Protein AF-I1BVG6-F1 (afdb_monomer_lite)

Structure (mmCIF, N/CA/C/O backbone):
data_AF-I1BVG6-F1
#
_entry.id   AF-I1BVG6-F1
#
loop_
_atom_site.group_PDB
_atom_site.id
_atom_site.type_symbol
_atom_site.label_atom_id
_atom_site.label_alt_id
_atom_site.label_comp_id
_atom_site.label_asym_id
_atom_site.label_entity_id
_atom_site.label_seq_id
_atom_site.pdbx_PDB_ins_code
_atom_site.Cartn_x
_atom_site.Cartn_y
_atom_site.Cartn_z
_atom_site.occupancy
_atom_site.B_iso_or_equiv
_atom_site.auth_seq_id
_atom_site.auth_comp_id
_atom_site.auth_asym_id
_atom_site.auth_atom_id
_atom_site.pdbx_PDB_model_num
ATOM 1 N N . MET A 1 1 ? -61.491 -8.077 35.257 1.00 45.00 1 MET A N 1
ATOM 2 C CA . MET A 1 1 ? -61.445 -6.616 35.470 1.00 45.00 1 MET A CA 1
ATOM 3 C C . MET A 1 1 ? -60.019 -6.260 35.820 1.00 45.00 1 MET A C 1
ATOM 5 O O . MET A 1 1 ? -59.498 -6.792 36.789 1.00 45.00 1 MET A O 1
ATOM 9 N N . GLY A 1 2 ? -59.378 -5.482 34.960 1.00 39.12 2 GLY A N 1
ATOM 10 C CA . GLY A 1 2 ? -57.967 -5.121 35.023 1.00 39.12 2 GLY A CA 1
ATOM 11 C C . GLY A 1 2 ? -57.698 -4.222 33.828 1.00 39.12 2 GLY A C 1
ATOM 12 O O . GLY A 1 2 ? -57.309 -4.706 32.770 1.00 39.12 2 GLY A O 1
ATOM 13 N N . ASP A 1 3 ? -58.072 -2.954 33.983 1.00 43.81 3 ASP A N 1
ATOM 14 C CA . ASP A 1 3 ? -58.059 -1.933 32.943 1.00 43.81 3 ASP A CA 1
ATOM 15 C C . ASP A 1 3 ? -56.628 -1.657 32.470 1.00 43.81 3 ASP A C 1
ATOM 17 O O . ASP A 1 3 ? -55.776 -1.188 33.228 1.00 43.81 3 ASP A O 1
ATOM 21 N N . ILE A 1 4 ? -56.367 -1.948 31.194 1.00 45.44 4 ILE A N 1
ATOM 22 C CA . ILE A 1 4 ? -55.162 -1.511 30.490 1.00 45.44 4 ILE A CA 1
ATOM 23 C C . ILE A 1 4 ? -55.372 -0.033 30.174 1.00 45.44 4 ILE A C 1
ATOM 25 O O . ILE A 1 4 ? -56.052 0.331 29.216 1.00 45.44 4 ILE A O 1
ATOM 29 N N . ASN A 1 5 ? -54.819 0.819 31.030 1.00 45.22 5 ASN A N 1
ATOM 30 C CA . ASN A 1 5 ? -54.831 2.264 30.874 1.00 45.22 5 ASN A CA 1
ATOM 31 C C . ASN A 1 5 ? -53.822 2.661 29.775 1.00 45.22 5 ASN A C 1
ATOM 33 O O . ASN A 1 5 ? -52.709 3.102 30.056 1.00 45.22 5 ASN A O 1
ATOM 37 N N . ASN A 1 6 ? -54.198 2.437 28.513 1.00 49.59 6 ASN A N 1
ATOM 38 C CA . ASN A 1 6 ? -53.506 2.951 27.331 1.00 49.59 6 ASN A CA 1
ATOM 39 C C . ASN A 1 6 ? -53.822 4.444 27.198 1.00 49.59 6 ASN A C 1
ATOM 41 O O . ASN A 1 6 ? -54.778 4.823 26.530 1.00 49.59 6 ASN A O 1
ATOM 45 N N . ASN A 1 7 ? -53.034 5.282 27.866 1.00 47.97 7 ASN A N 1
ATOM 46 C CA . ASN A 1 7 ? -53.148 6.737 27.790 1.00 47.97 7 ASN A CA 1
ATOM 47 C C . ASN A 1 7 ? -51.839 7.363 27.279 1.00 47.97 7 ASN A C 1
ATOM 49 O O . ASN A 1 7 ? -51.340 8.340 27.835 1.00 47.97 7 ASN A O 1
ATOM 53 N N . GLU A 1 8 ? -51.274 6.810 26.201 1.00 51.38 8 GLU A N 1
ATOM 54 C CA . GLU A 1 8 ? -50.460 7.635 25.307 1.00 51.38 8 GLU A CA 1
ATOM 55 C C . GLU A 1 8 ? -51.425 8.387 24.381 1.00 51.38 8 GLU A C 1
ATOM 57 O O . GLU A 1 8 ? -52.229 7.746 23.703 1.00 51.38 8 GLU A O 1
ATOM 62 N N . PRO A 1 9 ? -51.414 9.731 24.354 1.00 45.59 9 PRO A N 1
ATOM 63 C CA . PRO A 1 9 ? -52.272 10.465 23.440 1.00 45.59 9 PRO A CA 1
ATOM 64 C C . PRO A 1 9 ? -51.855 10.117 22.010 1.00 45.59 9 PRO A C 1
ATOM 66 O O . PRO A 1 9 ? -50.715 10.384 21.622 1.00 45.59 9 PRO A O 1
ATOM 69 N N . GLU A 1 10 ? -52.773 9.543 21.225 1.00 53.44 10 GLU A N 1
ATOM 70 C CA . GLU A 1 10 ? -52.620 9.410 19.776 1.00 53.44 10 GLU A CA 1
ATOM 71 C C . GLU A 1 10 ? -52.342 10.805 19.200 1.00 53.44 10 GLU A C 1
ATOM 73 O O . GLU A 1 10 ? -53.233 11.637 19.013 1.00 53.44 10 GLU A O 1
ATOM 78 N N . ARG A 1 11 ? -51.061 11.113 18.977 1.00 56.88 11 ARG A N 1
ATOM 79 C CA . ARG A 1 11 ? -50.639 12.335 18.298 1.00 56.88 11 ARG A CA 1
ATOM 80 C C . ARG A 1 11 ? -51.031 12.193 16.836 1.00 56.88 11 ARG A C 1
ATOM 82 O O . ARG A 1 11 ? -50.285 11.633 16.035 1.00 56.88 11 ARG A O 1
ATOM 89 N N . PHE A 1 12 ? -52.198 12.720 16.488 1.00 58.66 12 PHE A N 1
ATOM 90 C CA . PHE A 1 12 ? -52.592 12.914 15.101 1.00 58.66 12 PHE A CA 1
ATOM 91 C C . PHE A 1 12 ? -51.599 13.881 14.449 1.00 58.66 12 PHE A C 1
ATOM 93 O O . PHE A 1 12 ? -51.626 15.086 14.696 1.00 58.66 12 PHE A O 1
ATOM 100 N N . LEU A 1 13 ? -50.674 13.336 13.656 1.00 63.31 13 LEU A N 1
ATOM 101 C CA . LEU A 1 13 ? -49.761 14.121 12.831 1.00 63.31 13 LEU A CA 1
ATOM 102 C C . LEU A 1 13 ? -50.600 14.966 11.877 1.00 63.31 13 LEU A C 1
ATOM 104 O O . LEU A 1 13 ? -51.372 14.434 11.076 1.00 63.31 13 LEU A O 1
ATOM 108 N N . THR A 1 14 ? -50.454 16.285 11.952 1.00 79.69 14 THR A N 1
ATOM 109 C CA . THR A 1 14 ? -51.101 17.154 10.974 1.00 79.69 14 THR A CA 1
ATOM 110 C C . THR A 1 14 ? -50.473 16.920 9.597 1.00 79.69 14 THR A C 1
ATOM 112 O O . THR A 1 14 ? -49.332 16.462 9.479 1.00 79.69 14 THR A O 1
ATOM 115 N N . ALA A 1 15 ? -51.189 17.261 8.523 1.00 75.19 15 ALA A N 1
ATOM 116 C CA . ALA A 1 15 ? -50.646 17.155 7.166 1.00 75.19 15 ALA A CA 1
ATOM 117 C C . ALA A 1 15 ? -49.314 17.923 7.006 1.00 75.19 15 ALA A C 1
ATOM 119 O O . ALA A 1 15 ? -48.444 17.501 6.245 1.00 75.19 15 ALA A O 1
ATOM 120 N N . ALA A 1 16 ? -49.125 19.010 7.762 1.00 78.31 16 ALA A N 1
ATOM 121 C CA . ALA A 1 16 ? -47.881 19.771 7.803 1.00 78.31 16 ALA A CA 1
ATOM 122 C C . ALA A 1 16 ? -46.736 18.997 8.484 1.00 78.31 16 ALA A C 1
ATOM 124 O O . ALA A 1 16 ? -45.621 18.978 7.958 1.00 78.31 16 ALA A O 1
ATOM 125 N N . ASP A 1 17 ? -47.011 18.310 9.597 1.00 79.44 17 ASP A N 1
ATOM 126 C CA . ASP A 1 17 ? -46.020 17.493 10.308 1.00 79.44 17 ASP A CA 1
ATOM 127 C C . ASP A 1 17 ? -45.590 16.280 9.476 1.00 79.44 17 ASP A C 1
ATOM 129 O O . ASP A 1 17 ? -44.398 15.976 9.380 1.00 79.44 17 ASP A O 1
ATOM 133 N N . ALA A 1 18 ? -46.545 15.632 8.800 1.00 77.62 18 ALA A N 1
ATOM 134 C CA . ALA A 1 18 ? -46.265 14.546 7.866 1.00 77.62 18 ALA A CA 1
ATOM 135 C C . ALA A 1 18 ? -45.390 15.030 6.695 1.00 77.62 18 ALA A C 1
ATOM 137 O O . ALA A 1 18 ? -44.395 14.390 6.352 1.00 77.62 18 ALA A O 1
ATOM 138 N N . LEU A 1 19 ? -45.693 16.196 6.113 1.00 79.75 19 LEU A N 1
ATOM 139 C CA . LEU A 1 19 ? -44.909 16.766 5.014 1.00 79.75 19 LEU A CA 1
ATOM 140 C C . LEU A 1 19 ? -43.485 17.157 5.452 1.00 79.75 19 LEU A C 1
ATOM 142 O O . LEU A 1 19 ? -42.521 16.931 4.716 1.00 79.75 19 LEU A O 1
ATOM 146 N N . ALA A 1 20 ? -43.332 17.724 6.651 1.00 82.00 20 ALA A N 1
ATOM 147 C CA . ALA A 1 20 ? -42.029 18.047 7.230 1.00 82.00 20 ALA A CA 1
ATOM 148 C C . ALA A 1 20 ? -41.200 16.780 7.503 1.00 82.00 20 ALA A C 1
ATOM 150 O O . ALA A 1 20 ? -39.994 16.755 7.234 1.00 82.00 20 ALA A O 1
ATOM 151 N N . PHE A 1 21 ? -41.849 15.711 7.970 1.00 80.94 21 PHE A N 1
ATOM 152 C CA . PHE A 1 21 ? -41.233 14.401 8.152 1.00 80.94 21 PHE A CA 1
ATOM 153 C C . PHE A 1 21 ? -40.757 13.803 6.819 1.00 80.94 21 PHE A C 1
ATOM 155 O O . PHE A 1 21 ? -39.591 13.422 6.707 1.00 80.94 21 PHE A O 1
ATOM 162 N N . PHE A 1 22 ? -41.594 13.821 5.776 1.00 80.56 22 PHE A N 1
ATOM 163 C CA . PHE A 1 22 ? -41.210 13.360 4.437 1.00 80.56 22 PHE A CA 1
ATOM 164 C C . PHE A 1 22 ? -40.052 14.165 3.840 1.00 80.56 22 PHE A C 1
ATOM 166 O O . PHE A 1 22 ? -39.121 13.576 3.291 1.00 80.56 22 PHE A O 1
ATOM 173 N N . LYS A 1 23 ? -40.051 15.497 3.984 1.00 84.31 23 LYS A N 1
ATOM 174 C CA . LYS A 1 23 ? -38.922 16.334 3.541 1.00 84.31 23 LYS A CA 1
ATOM 175 C C . LYS A 1 23 ? -37.627 15.967 4.268 1.00 84.31 23 LYS A C 1
ATOM 177 O O . LYS A 1 23 ? -36.592 15.830 3.622 1.00 84.31 23 LYS A O 1
ATOM 182 N N . ARG A 1 24 ? -37.674 15.756 5.589 1.00 84.75 24 ARG A N 1
ATOM 183 C CA . ARG A 1 24 ? -36.508 15.300 6.368 1.00 84.75 24 ARG A CA 1
ATOM 184 C C . ARG A 1 24 ? -36.016 13.926 5.924 1.00 84.75 24 ARG A C 1
ATOM 186 O O . ARG A 1 24 ? -34.808 13.744 5.819 1.00 84.75 24 ARG A O 1
ATOM 193 N N . LEU A 1 25 ? -36.919 12.985 5.646 1.00 81.88 25 LEU A N 1
ATOM 194 C CA . LEU A 1 25 ? -36.553 11.671 5.116 1.00 81.88 25 LEU A CA 1
ATOM 195 C C . LEU A 1 25 ? -35.882 11.784 3.747 1.00 81.88 25 LEU A C 1
ATOM 197 O O . LEU A 1 25 ? -34.816 11.218 3.561 1.00 81.88 25 LEU A O 1
ATOM 201 N N . GLN A 1 26 ? -36.432 12.575 2.823 1.00 82.50 26 GLN A N 1
ATOM 202 C CA . GLN A 1 26 ? -35.816 12.786 1.508 1.00 82.50 26 GLN A CA 1
ATOM 203 C C . GLN A 1 26 ? -34.432 13.436 1.600 1.00 82.50 26 GLN A C 1
ATOM 205 O O . GLN A 1 26 ? -33.540 13.072 0.838 1.00 82.50 26 GLN A O 1
ATOM 210 N N . ILE A 1 27 ? -34.241 14.384 2.521 1.00 83.44 27 ILE A N 1
ATOM 211 C CA . ILE A 1 27 ? -32.935 15.005 2.768 1.00 83.44 27 ILE A CA 1
ATOM 212 C C . ILE A 1 27 ? -31.957 13.974 3.337 1.00 83.44 27 ILE A C 1
ATOM 214 O O . ILE A 1 27 ? -30.859 13.853 2.810 1.00 83.44 27 ILE A O 1
ATOM 218 N N . LYS A 1 28 ? -32.357 13.185 4.343 1.00 79.94 28 LYS A N 1
ATOM 219 C CA . LYS A 1 28 ? -31.521 12.105 4.893 1.00 79.94 28 LYS A CA 1
ATOM 220 C C . LYS A 1 28 ? -31.163 11.058 3.842 1.00 79.94 28 LYS A C 1
ATOM 222 O O . LYS A 1 28 ? -30.019 10.642 3.786 1.00 79.94 28 LYS A O 1
ATOM 227 N N . GLU A 1 29 ? -32.109 10.671 2.992 1.00 77.25 29 GLU A N 1
ATOM 228 C CA . GLU A 1 29 ? -31.886 9.711 1.908 1.00 77.25 29 GLU A CA 1
ATOM 229 C C . GLU A 1 29 ? -30.905 10.262 0.866 1.00 77.25 29 GLU A C 1
ATOM 231 O O . GLU A 1 29 ? -30.057 9.531 0.363 1.00 77.25 29 GLU A O 1
ATOM 236 N N . ARG A 1 30 ? -31.007 11.560 0.539 1.00 76.94 30 ARG A N 1
ATOM 237 C CA . ARG A 1 30 ? -30.046 12.230 -0.344 1.00 76.94 30 ARG A CA 1
ATOM 238 C C . ARG A 1 30 ? -28.670 12.292 0.290 1.00 76.94 30 ARG A C 1
ATOM 240 O O . ARG A 1 30 ? -27.736 11.896 -0.382 1.00 76.94 30 ARG A O 1
ATOM 247 N N . ILE A 1 31 ? -28.566 12.719 1.549 1.00 77.75 31 ILE A N 1
ATOM 248 C CA . ILE A 1 31 ? -27.298 12.758 2.291 1.00 77.75 31 ILE A CA 1
ATOM 249 C C . ILE A 1 31 ? -26.678 11.362 2.319 1.00 77.75 31 ILE A C 1
ATOM 251 O O . ILE A 1 31 ? -25.534 11.216 1.926 1.00 77.75 31 ILE A O 1
ATOM 255 N N . ARG A 1 32 ? -27.452 10.322 2.648 1.00 76.06 32 ARG A N 1
ATOM 256 C CA . ARG A 1 32 ? -26.961 8.941 2.676 1.00 76.06 32 ARG A CA 1
ATOM 257 C C . ARG A 1 32 ? -26.485 8.466 1.304 1.00 76.06 32 ARG A C 1
ATOM 259 O O . ARG A 1 32 ? -25.443 7.838 1.204 1.00 76.06 32 ARG A O 1
ATOM 266 N N . LYS A 1 33 ? -27.229 8.769 0.233 1.00 77.19 33 LYS A N 1
ATOM 267 C CA . LYS A 1 33 ? -26.815 8.442 -1.143 1.00 77.19 33 LYS A CA 1
ATOM 268 C C . LYS A 1 33 ? -25.594 9.235 -1.591 1.00 77.19 33 LYS A C 1
ATOM 270 O O . LYS A 1 33 ? -24.832 8.734 -2.411 1.00 77.19 33 LYS A O 1
ATOM 275 N N . ASP A 1 34 ? -25.432 10.460 -1.110 1.00 75.38 34 ASP A N 1
ATOM 276 C CA . ASP A 1 34 ? -24.265 11.278 -1.412 1.00 75.38 34 ASP A CA 1
ATOM 277 C C . ASP A 1 34 ? -23.044 10.790 -0.633 1.00 75.38 34 ASP A C 1
ATOM 279 O O . ASP A 1 34 ? -22.001 10.618 -1.244 1.00 75.38 34 ASP A O 1
ATOM 283 N N . GLU A 1 35 ? -23.195 10.430 0.644 1.00 75.19 35 GLU A N 1
ATOM 284 C CA . GLU A 1 35 ? -22.179 9.751 1.462 1.00 75.19 35 GLU A CA 1
ATOM 285 C C . GLU A 1 35 ? -21.793 8.386 0.869 1.00 75.19 35 GLU A C 1
ATOM 287 O O . GLU A 1 35 ? -20.618 8.042 0.828 1.00 75.19 35 GLU A O 1
ATOM 292 N N . GLU A 1 36 ? -22.747 7.611 0.344 1.00 76.88 36 GLU A N 1
ATOM 293 C CA . GLU A 1 36 ? -22.466 6.346 -0.356 1.00 76.88 36 GLU A CA 1
ATOM 294 C C . GLU A 1 36 ? -21.673 6.564 -1.659 1.00 76.88 36 GLU A C 1
ATOM 296 O O . GLU A 1 36 ? -20.882 5.707 -2.051 1.00 76.88 36 GLU A O 1
ATOM 301 N N . ARG A 1 37 ? -21.890 7.690 -2.354 1.00 75.56 37 ARG A N 1
ATOM 302 C CA . ARG A 1 37 ? -21.251 7.999 -3.648 1.00 75.56 37 ARG A CA 1
ATOM 303 C C . ARG A 1 37 ? -19.910 8.713 -3.510 1.00 75.56 37 ARG A C 1
ATOM 305 O O . ARG A 1 37 ? -18.997 8.423 -4.276 1.00 75.56 37 ARG A O 1
ATOM 312 N N . HIS A 1 38 ? -19.821 9.658 -2.585 1.00 78.31 38 HIS A N 1
ATOM 313 C CA . HIS A 1 38 ? -18.701 10.583 -2.420 1.00 78.31 38 HIS A CA 1
ATOM 314 C C . HIS A 1 38 ? -17.892 10.298 -1.149 1.00 78.31 38 HIS A C 1
ATOM 316 O O . HIS A 1 38 ? -16.778 10.799 -1.021 1.00 78.31 38 HIS A O 1
ATOM 322 N N . GLY A 1 39 ? -18.398 9.451 -0.249 1.00 78.94 39 GLY A N 1
ATOM 323 C CA . GLY A 1 39 ? -17.785 9.183 1.049 1.00 78.94 39 GLY A CA 1
ATOM 324 C C . GLY A 1 39 ? -18.061 10.286 2.071 1.00 78.94 39 GLY A C 1
ATOM 325 O O . GLY A 1 39 ? -18.662 11.316 1.770 1.00 78.94 39 GLY A O 1
ATOM 326 N N . SER A 1 40 ? -17.615 10.058 3.305 1.00 80.88 40 SER A N 1
ATOM 327 C CA . SER A 1 40 ? -17.523 11.110 4.320 1.00 80.88 40 SER A CA 1
ATOM 328 C C . SER A 1 40 ? -16.295 11.984 4.064 1.00 80.88 40 SER A C 1
ATOM 330 O O . SER A 1 40 ? -15.284 11.504 3.546 1.00 80.88 40 SER A O 1
ATOM 332 N N . GLU A 1 41 ? -16.364 13.254 4.459 1.00 82.06 41 GLU A N 1
ATOM 333 C CA . GLU A 1 41 ? -15.210 14.153 4.395 1.00 82.06 41 GLU A CA 1
ATOM 334 C C . GLU A 1 41 ? -14.063 13.647 5.282 1.00 82.06 41 GLU A C 1
ATOM 336 O O . GLU A 1 41 ? -14.276 13.032 6.333 1.00 82.06 41 GLU A O 1
ATOM 341 N N . LEU A 1 42 ? -12.827 13.898 4.843 1.00 81.94 42 LEU A N 1
ATOM 342 C CA . LEU A 1 42 ? -11.645 13.609 5.646 1.00 81.94 42 LEU A CA 1
ATOM 343 C C . LEU A 1 42 ? -11.691 14.468 6.924 1.00 81.94 42 LEU A C 1
ATOM 345 O O . LEU A 1 42 ? -12.011 15.652 6.822 1.00 81.94 42 LEU A O 1
ATOM 349 N N . PRO A 1 43 ? -11.350 13.923 8.107 1.00 91.56 43 PRO A N 1
ATOM 350 C CA . PRO A 1 43 ? -11.279 14.718 9.328 1.00 91.56 43 PRO A CA 1
ATOM 351 C C . PRO A 1 43 ? -10.408 15.963 9.143 1.00 91.56 43 PRO A C 1
ATOM 353 O 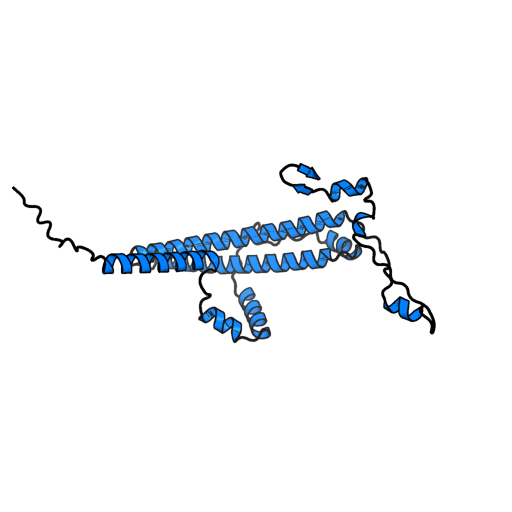O . PRO A 1 43 ? -9.300 15.866 8.601 1.00 91.56 43 PRO A O 1
ATOM 356 N N . LEU A 1 44 ? -10.916 17.110 9.602 1.00 88.12 44 LEU A N 1
ATOM 357 C CA . LEU A 1 44 ? -10.318 18.425 9.368 1.00 88.12 44 LEU A CA 1
ATOM 358 C C . LEU A 1 44 ? -8.869 18.483 9.860 1.00 88.12 44 LEU A C 1
ATOM 360 O O . LEU A 1 44 ? -8.005 19.052 9.201 1.00 88.12 44 LEU A O 1
ATOM 364 N N . GLU A 1 45 ? -8.585 17.829 10.983 1.00 90.69 45 GLU A N 1
ATOM 365 C CA . GLU A 1 45 ? -7.252 17.769 11.575 1.00 90.69 45 GLU A CA 1
ATOM 366 C C . GLU A 1 45 ? -6.246 17.075 10.646 1.00 90.69 45 GLU A C 1
ATOM 368 O O . GLU A 1 45 ? -5.074 17.447 10.596 1.00 90.69 45 GLU A O 1
ATOM 373 N N . ILE A 1 46 ? -6.695 16.065 9.892 1.00 89.06 46 ILE A N 1
ATOM 374 C CA . ILE A 1 46 ? -5.849 15.347 8.937 1.00 89.06 46 ILE A CA 1
ATOM 375 C C . ILE A 1 46 ? -5.670 16.186 7.672 1.00 89.06 46 ILE A C 1
ATOM 377 O O . ILE A 1 46 ? -4.544 16.296 7.187 1.00 89.06 46 ILE A O 1
ATOM 381 N N . SER A 1 47 ? -6.742 16.782 7.136 1.00 90.25 47 SER A N 1
ATOM 382 C CA . SER A 1 47 ? -6.645 17.603 5.921 1.00 90.25 47 SER A CA 1
ATOM 383 C C . SER A 1 47 ? -5.783 18.841 6.146 1.00 90.25 47 SER A C 1
ATOM 385 O O . SER A 1 47 ? -4.852 19.083 5.385 1.00 90.25 47 SER A O 1
ATOM 387 N N . GLU A 1 48 ? -6.015 19.572 7.237 1.00 93.06 48 GLU A N 1
ATOM 388 C CA . GLU A 1 48 ? -5.272 20.791 7.553 1.00 93.06 48 GLU A CA 1
ATOM 389 C C . GLU A 1 48 ? -3.785 20.495 7.764 1.00 93.06 48 GLU A C 1
ATOM 391 O O . GLU A 1 48 ? -2.926 21.226 7.266 1.00 93.06 48 GLU A O 1
ATOM 396 N N . TYR A 1 49 ? -3.453 19.387 8.434 1.00 90.50 49 TYR A N 1
ATOM 397 C CA . TYR A 1 49 ? -2.065 18.961 8.584 1.00 90.50 49 TYR A CA 1
ATOM 398 C C . TYR A 1 49 ? -1.403 18.658 7.232 1.00 90.50 49 TYR A C 1
ATOM 400 O O . TYR A 1 49 ? -0.260 19.060 7.002 1.00 90.50 49 TYR A O 1
ATOM 408 N N . LEU A 1 50 ? -2.101 17.968 6.325 1.00 90.12 50 LEU A N 1
ATOM 409 C CA . LEU A 1 50 ? -1.573 17.645 4.997 1.00 90.12 50 LEU A CA 1
ATOM 410 C C . LEU A 1 50 ? -1.387 18.892 4.122 1.00 90.12 50 LEU A C 1
ATOM 412 O O . LEU A 1 50 ? -0.390 18.968 3.404 1.00 90.12 50 LEU A O 1
ATOM 416 N N . ASP A 1 51 ? -2.302 19.856 4.212 1.00 91.00 51 ASP A N 1
ATOM 417 C CA . ASP A 1 51 ? -2.290 21.074 3.397 1.00 91.00 51 ASP A CA 1
ATOM 418 C C . ASP A 1 51 ? -1.264 22.105 3.891 1.00 91.00 51 ASP A C 1
ATOM 420 O O . ASP A 1 51 ? -0.631 22.798 3.092 1.00 91.00 51 ASP A O 1
ATOM 424 N N . SER A 1 52 ? -1.073 22.202 5.209 1.00 91.88 52 SER A N 1
ATOM 425 C CA . SER A 1 52 ? -0.160 23.174 5.826 1.00 91.88 52 SER A CA 1
ATOM 426 C C . SER A 1 52 ? 1.298 22.709 5.888 1.00 91.88 52 SER A C 1
ATOM 428 O O . SER A 1 52 ? 2.201 23.544 5.990 1.00 91.88 52 SER A O 1
ATOM 430 N N . THR A 1 53 ? 1.562 21.399 5.808 1.00 91.50 53 THR A N 1
ATOM 431 C CA . THR A 1 53 ? 2.917 20.851 5.978 1.00 91.50 53 THR A CA 1
ATOM 432 C C . THR A 1 53 ? 3.681 20.780 4.646 1.00 91.50 53 THR A C 1
ATOM 434 O O . THR A 1 53 ? 3.248 20.095 3.713 1.00 91.50 53 THR A O 1
ATOM 437 N N . PRO A 1 54 ? 4.883 21.383 4.534 1.00 95.25 54 PRO A N 1
ATOM 438 C CA . PRO A 1 54 ? 5.707 21.277 3.333 1.00 95.25 54 PRO A CA 1
ATOM 439 C C . PRO A 1 54 ? 6.063 19.828 2.968 1.00 95.25 54 PRO A C 1
ATOM 441 O O . PRO A 1 54 ? 6.361 18.988 3.819 1.00 95.25 54 PRO A O 1
ATOM 444 N N . THR A 1 55 ? 6.156 19.535 1.666 1.00 93.62 55 THR A N 1
ATOM 445 C CA . THR A 1 55 ? 6.407 18.170 1.164 1.00 93.62 55 THR A CA 1
ATOM 446 C C . THR A 1 55 ? 7.682 17.517 1.719 1.00 93.62 55 THR A C 1
ATOM 448 O O . THR A 1 55 ? 7.726 16.295 1.876 1.00 93.62 55 THR A O 1
ATOM 451 N N . TYR A 1 56 ? 8.744 18.287 1.983 1.00 93.69 56 TYR A N 1
ATOM 452 C CA . TYR A 1 56 ? 9.985 17.726 2.530 1.00 93.69 56 TYR A CA 1
ATOM 453 C C . TYR A 1 56 ? 9.805 17.257 3.981 1.00 93.69 56 TYR A C 1
ATOM 455 O O . TYR A 1 56 ? 10.289 16.178 4.327 1.00 93.69 56 TYR A O 1
ATOM 463 N N . GLU A 1 57 ? 9.043 17.999 4.788 1.00 92.25 57 GLU A N 1
ATOM 464 C CA . GLU A 1 57 ? 8.733 17.643 6.176 1.00 92.25 57 GLU A CA 1
ATOM 465 C C . GLU A 1 57 ? 7.827 16.420 6.235 1.00 92.25 57 GLU A C 1
ATOM 467 O O . GLU A 1 57 ? 8.093 15.507 7.015 1.00 92.25 57 GLU A O 1
ATOM 472 N N . LEU A 1 58 ? 6.833 16.332 5.342 1.00 91.44 58 LEU A N 1
ATOM 473 C CA . LEU A 1 58 ? 6.003 15.132 5.201 1.00 91.44 58 LEU A CA 1
ATOM 474 C C . LEU A 1 58 ? 6.861 13.897 4.894 1.00 91.44 58 LEU A C 1
ATOM 476 O O . LEU A 1 58 ? 6.724 12.856 5.538 1.00 91.44 58 LEU A O 1
ATOM 480 N N . LYS A 1 59 ? 7.808 14.004 3.950 1.00 92.00 59 LYS A N 1
ATOM 481 C CA . LYS A 1 59 ? 8.725 12.899 3.610 1.00 92.00 59 LYS A CA 1
ATOM 482 C C . LYS A 1 59 ? 9.601 12.485 4.794 1.00 92.00 59 LYS A C 1
ATOM 484 O O . LYS A 1 59 ? 9.832 11.286 5.000 1.00 92.00 59 LYS A O 1
ATOM 489 N N . GLU A 1 60 ? 10.092 13.446 5.567 1.00 93.44 60 GLU A N 1
ATOM 490 C CA . GLU A 1 60 ? 10.870 13.168 6.773 1.00 93.44 60 GLU A CA 1
ATOM 491 C C . GLU A 1 60 ? 10.003 12.520 7.862 1.00 93.44 60 GLU A C 1
ATOM 493 O O . GLU A 1 60 ? 10.409 11.519 8.459 1.00 93.44 60 GLU A O 1
ATOM 498 N N . GLY A 1 61 ? 8.792 13.036 8.079 1.00 91.44 61 GLY A N 1
ATOM 499 C CA . GLY A 1 61 ? 7.790 12.487 8.989 1.00 91.44 61 GLY A CA 1
ATOM 500 C C . GLY A 1 61 ? 7.463 11.034 8.660 1.00 91.44 61 GLY A C 1
ATOM 501 O O . GLY A 1 61 ? 7.583 10.166 9.522 1.00 91.44 61 GLY A O 1
ATOM 502 N N . PHE A 1 62 ? 7.192 10.722 7.390 1.00 91.88 62 PHE A N 1
ATOM 503 C CA . PHE A 1 62 ? 6.976 9.345 6.941 1.00 91.88 62 PHE A CA 1
ATOM 504 C C . PHE A 1 62 ? 8.197 8.462 7.192 1.00 91.88 62 PHE A C 1
ATOM 506 O O . PHE A 1 62 ? 8.059 7.313 7.603 1.00 91.88 62 PHE A O 1
ATOM 513 N N . THR A 1 63 ? 9.407 8.976 6.975 1.00 92.31 63 THR A N 1
ATOM 514 C CA . THR A 1 63 ? 10.637 8.214 7.229 1.00 92.31 63 THR A CA 1
ATOM 515 C C . THR A 1 63 ? 10.817 7.914 8.717 1.00 92.31 63 THR A C 1
ATOM 517 O O . THR A 1 63 ? 11.210 6.801 9.070 1.00 92.31 63 THR A O 1
ATOM 520 N N . ARG A 1 64 ? 10.513 8.878 9.594 1.00 93.06 64 ARG A N 1
ATOM 521 C CA . ARG A 1 64 ? 10.529 8.693 11.051 1.00 93.06 64 ARG A CA 1
ATOM 522 C C . ARG A 1 64 ? 9.464 7.695 11.495 1.00 93.06 64 ARG A C 1
ATOM 524 O O . ARG A 1 64 ? 9.806 6.738 12.184 1.00 93.06 64 ARG A O 1
ATOM 531 N N . P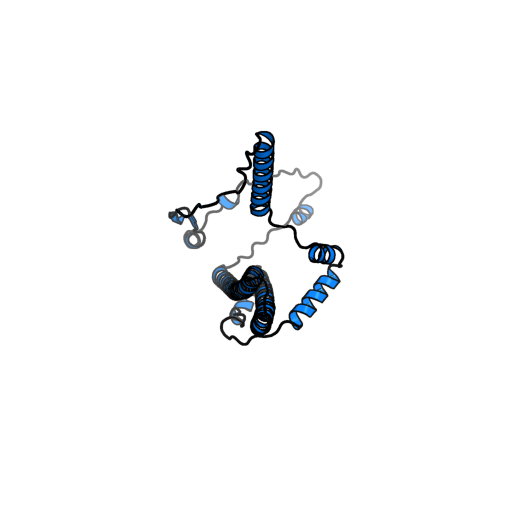HE A 1 65 ? 8.231 7.845 11.016 1.00 93.25 65 PHE A N 1
ATOM 532 C CA . PHE A 1 65 ? 7.127 6.932 11.306 1.00 93.25 65 PHE A CA 1
ATOM 533 C C . PHE A 1 65 ? 7.478 5.483 10.943 1.00 93.25 65 PHE A C 1
ATOM 535 O O . PHE A 1 65 ? 7.420 4.596 11.788 1.00 93.25 65 PHE A O 1
ATOM 542 N N . LYS A 1 66 ? 7.982 5.242 9.724 1.00 90.38 66 LYS A N 1
ATOM 543 C CA . LYS A 1 66 ? 8.411 3.903 9.276 1.00 90.38 66 LYS A CA 1
ATOM 544 C C . LYS A 1 66 ? 9.452 3.246 10.189 1.00 90.38 66 LYS A C 1
ATOM 546 O O . LYS A 1 66 ? 9.509 2.021 10.249 1.00 90.38 66 LYS A O 1
ATOM 551 N N . LYS A 1 67 ? 10.304 4.037 10.851 1.00 90.56 67 LYS A N 1
ATOM 552 C CA . LYS A 1 67 ? 11.319 3.537 11.792 1.00 90.56 67 LYS A CA 1
ATOM 553 C C . LYS A 1 67 ? 10.739 3.210 13.169 1.00 90.56 67 LYS A C 1
ATOM 555 O O . LYS A 1 67 ? 11.309 2.365 13.849 1.00 90.56 67 LYS A O 1
ATOM 560 N N . GLN A 1 68 ? 9.671 3.897 13.572 1.00 91.56 68 GLN A N 1
ATOM 561 C CA . GLN A 1 68 ? 9.023 3.722 14.873 1.00 91.56 68 GLN A CA 1
ATOM 562 C C . GLN A 1 68 ? 8.110 2.495 14.907 1.00 91.56 68 GLN A C 1
ATOM 564 O O . GLN A 1 68 ? 8.038 1.840 15.941 1.00 91.56 68 GLN A O 1
ATOM 569 N N . VAL A 1 69 ? 7.472 2.169 13.779 1.00 90.69 69 VAL A N 1
ATOM 570 C CA . VAL A 1 69 ? 6.571 1.016 13.663 1.00 90.69 69 VAL A CA 1
ATOM 571 C C . VAL A 1 69 ? 7.280 -0.289 14.051 1.00 90.69 69 VAL A C 1
ATOM 573 O O . VAL A 1 69 ? 8.364 -0.622 13.554 1.00 90.69 69 VAL A O 1
ATOM 576 N N . ALA A 1 70 ? 6.635 -1.047 14.931 1.00 85.75 70 ALA A N 1
ATOM 577 C CA . ALA A 1 70 ? 7.088 -2.303 15.488 1.00 85.75 70 ALA A CA 1
ATOM 578 C C . ALA A 1 70 ? 7.301 -3.372 14.408 1.00 85.75 70 ALA A C 1
ATOM 580 O O . ALA A 1 70 ? 6.607 -3.473 13.389 1.00 85.75 70 ALA A O 1
ATOM 581 N N . ARG A 1 71 ? 8.299 -4.228 14.648 1.00 84.56 71 ARG A N 1
ATOM 582 C CA . ARG A 1 71 ? 8.607 -5.364 13.777 1.00 84.56 71 ARG A CA 1
ATOM 583 C C . ARG A 1 71 ? 8.004 -6.636 14.348 1.00 84.56 71 ARG A C 1
ATOM 585 O O . ARG A 1 71 ? 8.452 -7.133 15.376 1.00 84.56 71 ARG A O 1
ATOM 592 N N . TYR A 1 72 ? 7.071 -7.217 13.610 1.00 83.25 72 TYR A N 1
ATOM 593 C CA . TYR A 1 72 ? 6.473 -8.506 13.941 1.00 83.25 72 TYR A CA 1
ATOM 594 C C . TYR A 1 72 ? 7.278 -9.659 13.329 1.00 83.25 72 TYR A C 1
ATOM 596 O O . TYR A 1 72 ? 7.786 -9.554 12.214 1.00 83.25 72 TYR A O 1
ATOM 604 N N . ARG A 1 73 ? 7.429 -10.788 14.023 1.00 76.00 73 ARG A N 1
ATOM 605 C CA . ARG A 1 73 ? 8.093 -11.967 13.441 1.00 76.00 73 ARG A CA 1
ATOM 606 C C . ARG A 1 73 ? 7.050 -12.872 12.799 1.00 76.00 73 ARG A C 1
ATOM 608 O O . ARG A 1 73 ? 6.253 -13.486 13.494 1.00 76.00 73 ARG A O 1
ATOM 615 N N . ASN A 1 74 ? 7.066 -12.950 11.472 1.00 74.38 74 ASN A N 1
ATOM 616 C CA . ASN A 1 74 ? 6.315 -13.945 10.714 1.00 74.38 74 ASN A CA 1
ATOM 617 C C . ASN A 1 74 ? 7.025 -14.192 9.379 1.00 74.38 74 ASN A C 1
ATOM 619 O 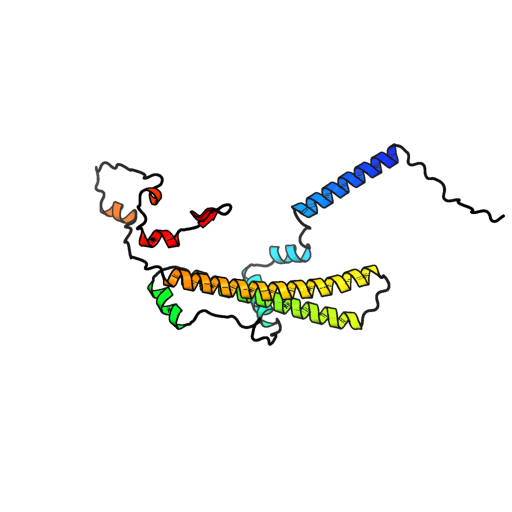O . ASN A 1 74 ? 7.075 -13.301 8.527 1.00 74.38 74 ASN A O 1
ATOM 623 N N . ASP A 1 75 ? 7.580 -15.390 9.209 1.00 67.62 75 ASP A N 1
ATOM 624 C CA . ASP A 1 75 ? 8.401 -15.727 8.045 1.00 67.62 75 ASP A CA 1
ATOM 625 C C . ASP A 1 75 ? 7.614 -15.754 6.729 1.00 67.62 75 ASP A C 1
ATOM 627 O O . ASP A 1 75 ? 8.196 -15.519 5.674 1.00 67.62 75 ASP A O 1
ATOM 631 N N . ASN A 1 76 ? 6.296 -15.961 6.783 1.00 70.56 76 ASN A N 1
ATOM 632 C CA . ASN A 1 76 ? 5.457 -16.088 5.591 1.00 70.56 76 ASN A CA 1
ATOM 633 C C . ASN A 1 76 ? 4.839 -14.768 5.126 1.00 70.56 76 ASN A C 1
ATOM 635 O O . ASN A 1 76 ? 4.627 -14.587 3.926 1.00 70.56 76 ASN A O 1
ATOM 639 N N . TRP A 1 77 ? 4.508 -13.875 6.060 1.00 75.06 77 TRP A N 1
ATOM 640 C CA . TRP A 1 77 ? 3.719 -12.669 5.770 1.00 75.06 77 TRP A CA 1
ATOM 641 C C . TRP A 1 77 ? 4.491 -11.368 5.965 1.00 75.06 77 TRP A C 1
ATOM 643 O O . TRP A 1 77 ? 4.109 -10.345 5.403 1.00 75.06 77 TRP A O 1
ATOM 653 N N . ASN A 1 78 ? 5.594 -11.396 6.721 1.00 66.12 78 ASN A N 1
ATOM 654 C CA . ASN A 1 78 ? 6.389 -10.198 6.980 1.00 66.12 78 ASN A CA 1
ATOM 655 C C . ASN A 1 78 ? 7.745 -10.175 6.256 1.00 66.12 78 ASN A C 1
ATOM 657 O O . ASN A 1 78 ? 8.430 -9.153 6.275 1.00 66.12 78 ASN A O 1
ATOM 661 N N . LYS A 1 79 ? 8.139 -11.270 5.593 1.00 69.94 79 LYS A N 1
ATOM 662 C CA . LYS A 1 79 ? 9.307 -11.287 4.705 1.00 69.94 79 LYS A CA 1
ATOM 663 C C . LYS A 1 79 ? 8.899 -10.918 3.284 1.00 69.94 79 LYS A C 1
ATOM 665 O O . LYS A 1 79 ? 8.004 -11.528 2.701 1.00 69.94 79 LYS A O 1
ATOM 670 N N . GLN A 1 80 ? 9.608 -9.945 2.722 1.00 64.88 80 GLN A N 1
ATOM 671 C CA . GLN A 1 80 ? 9.520 -9.635 1.304 1.00 64.88 80 GLN A CA 1
ATOM 672 C C . GLN A 1 80 ? 10.098 -10.791 0.491 1.00 64.88 80 GLN A C 1
ATOM 674 O O . GLN A 1 80 ? 11.276 -11.125 0.637 1.00 64.88 80 GLN A O 1
ATOM 679 N N . HIS A 1 81 ? 9.285 -11.384 -0.377 1.00 66.19 81 HIS A N 1
ATOM 680 C CA . HIS A 1 81 ? 9.762 -12.422 -1.283 1.00 66.19 81 HIS A CA 1
ATOM 681 C C . HIS A 1 81 ? 10.300 -11.761 -2.551 1.00 66.19 81 HIS A C 1
ATOM 683 O O . HIS A 1 81 ? 9.562 -11.488 -3.497 1.00 66.19 81 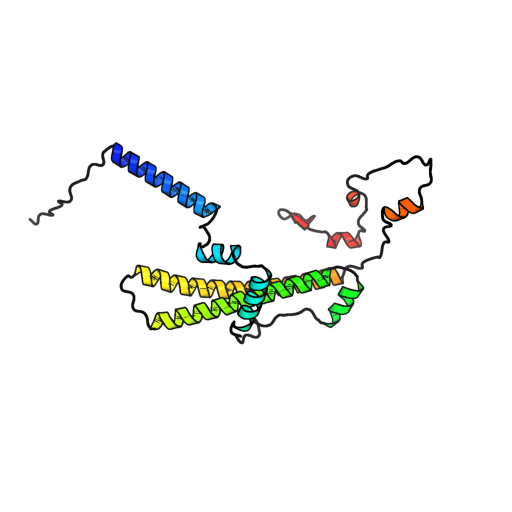HIS A O 1
ATOM 689 N N . GLN A 1 82 ? 11.600 -11.479 -2.553 1.00 64.25 82 GLN A N 1
ATOM 690 C CA . GLN A 1 82 ? 12.270 -10.864 -3.696 1.00 64.25 82 GLN A CA 1
ATOM 691 C C . GLN A 1 82 ? 12.485 -11.875 -4.829 1.00 64.25 82 GLN A C 1
ATOM 693 O O . GLN A 1 82 ? 12.649 -13.074 -4.590 1.00 64.25 82 GLN A O 1
ATOM 698 N N . ILE A 1 83 ? 12.500 -11.385 -6.070 1.00 62.59 83 ILE A N 1
ATOM 699 C CA . ILE A 1 83 ? 12.960 -12.161 -7.222 1.00 62.59 83 ILE A CA 1
ATOM 700 C C . ILE A 1 83 ? 14.405 -12.621 -7.009 1.00 62.59 83 ILE A C 1
ATOM 702 O O . ILE A 1 83 ? 15.186 -11.968 -6.311 1.00 62.59 83 ILE A O 1
ATOM 706 N N . ASN A 1 84 ? 14.766 -13.746 -7.626 1.00 67.50 84 ASN A N 1
ATOM 707 C CA . ASN A 1 84 ? 16.125 -14.265 -7.554 1.00 67.50 84 ASN A CA 1
ATOM 708 C C . ASN A 1 84 ? 17.122 -13.200 -8.053 1.00 67.50 84 ASN A C 1
ATOM 710 O O . ASN A 1 84 ? 16.952 -12.639 -9.138 1.00 67.50 84 ASN A O 1
ATOM 714 N N . LYS A 1 85 ? 18.164 -12.926 -7.257 1.00 68.62 85 LYS A N 1
ATOM 715 C CA . LYS A 1 85 ? 19.180 -11.910 -7.563 1.00 68.62 85 LYS A CA 1
ATOM 716 C C . LYS A 1 85 ? 19.913 -12.191 -8.875 1.00 68.62 85 LYS A C 1
ATOM 718 O O . LYS A 1 85 ? 20.296 -11.239 -9.544 1.00 68.62 85 LYS A O 1
ATOM 723 N N . GLU A 1 86 ? 20.015 -13.457 -9.271 1.00 66.81 86 GLU A N 1
ATOM 724 C CA . GLU A 1 86 ? 20.611 -13.885 -10.545 1.00 66.81 86 GLU A CA 1
ATOM 725 C C . GLU A 1 86 ? 19.823 -13.401 -11.777 1.00 66.81 86 GLU A C 1
ATOM 727 O O . GLU A 1 86 ? 20.387 -13.236 -12.854 1.00 66.81 86 GLU A O 1
ATOM 732 N N . ILE A 1 87 ? 18.527 -13.101 -11.625 1.00 64.31 87 ILE A N 1
ATOM 733 C CA . ILE A 1 87 ? 17.662 -12.620 -12.719 1.00 64.31 87 ILE A CA 1
ATOM 734 C C . ILE A 1 87 ? 17.826 -11.102 -12.923 1.00 64.31 87 ILE A C 1
ATOM 736 O O . ILE A 1 87 ? 17.557 -10.566 -13.998 1.00 64.31 87 ILE A O 1
ATOM 740 N N . ILE A 1 88 ? 18.310 -10.375 -11.909 1.00 69.56 88 ILE A N 1
ATOM 741 C CA . ILE A 1 88 ? 18.450 -8.912 -11.957 1.00 69.56 88 ILE A CA 1
ATOM 742 C C . ILE A 1 88 ? 19.425 -8.458 -13.064 1.00 69.56 88 ILE A C 1
ATOM 744 O O . ILE A 1 88 ? 19.067 -7.539 -13.808 1.00 69.56 88 ILE A O 1
ATOM 748 N N . PRO A 1 89 ? 20.626 -9.054 -13.224 1.00 70.88 89 PRO A N 1
ATOM 749 C CA . PRO A 1 89 ? 21.517 -8.740 -14.339 1.00 70.88 89 PRO A CA 1
ATOM 750 C C . PRO A 1 89 ? 20.880 -8.988 -15.711 1.00 70.88 89 PRO A C 1
ATOM 752 O O . PRO A 1 89 ? 21.049 -8.161 -16.605 1.00 70.88 89 PRO A O 1
ATOM 755 N N . GLU A 1 90 ? 20.116 -10.074 -15.878 1.00 68.94 90 GLU A N 1
ATOM 756 C CA . GLU A 1 90 ? 19.432 -10.379 -17.143 1.00 68.94 90 GLU A CA 1
ATOM 757 C C . GLU A 1 90 ? 18.374 -9.329 -17.485 1.00 68.94 90 GLU A C 1
ATOM 759 O O . GLU A 1 90 ? 18.344 -8.830 -18.612 1.00 68.94 90 GLU A O 1
ATOM 764 N N . LEU A 1 91 ? 17.556 -8.934 -16.504 1.00 67.38 91 LEU A N 1
ATOM 765 C CA . LEU A 1 91 ? 16.552 -7.881 -16.677 1.00 67.38 91 LEU A CA 1
ATOM 766 C C . LEU A 1 91 ? 17.199 -6.542 -17.049 1.00 67.38 91 LEU A C 1
ATOM 768 O O . LEU A 1 91 ? 16.718 -5.855 -17.946 1.00 67.38 91 LEU A O 1
ATOM 772 N N . LYS A 1 92 ? 18.323 -6.186 -16.414 1.00 68.31 92 LYS A N 1
ATOM 773 C CA . LYS A 1 92 ? 19.076 -4.966 -16.753 1.00 68.31 92 LYS A CA 1
ATOM 774 C C . LYS A 1 92 ? 19.693 -5.032 -18.152 1.00 68.31 92 LYS A C 1
ATOM 776 O O . LYS A 1 92 ? 19.700 -4.029 -18.862 1.00 68.31 92 LYS A O 1
ATOM 781 N N . LYS A 1 93 ? 20.197 -6.200 -18.564 1.00 67.12 93 LYS A N 1
ATOM 782 C CA . LYS A 1 93 ? 20.832 -6.406 -19.876 1.00 67.12 93 LYS A CA 1
ATOM 783 C C . LYS A 1 93 ? 19.845 -6.243 -21.034 1.00 67.12 93 LYS A C 1
ATOM 785 O O . LYS A 1 93 ? 20.236 -5.763 -22.094 1.00 67.12 93 LYS A O 1
ATOM 790 N N . ARG A 1 94 ? 18.573 -6.598 -20.833 1.00 65.12 94 ARG A N 1
ATOM 791 C CA . ARG A 1 94 ? 17.528 -6.545 -21.870 1.00 65.12 94 ARG A CA 1
ATOM 792 C C . ARG A 1 94 ? 16.955 -5.146 -22.132 1.00 65.12 94 ARG A C 1
ATOM 794 O O . ARG A 1 94 ? 16.077 -5.022 -22.972 1.00 65.12 94 ARG A O 1
ATOM 801 N N . LYS A 1 95 ? 17.445 -4.090 -21.462 1.00 60.81 95 LYS A N 1
ATOM 802 C CA . LYS A 1 95 ? 16.988 -2.687 -21.620 1.00 60.81 95 LYS A CA 1
ATOM 803 C C . LYS A 1 95 ? 15.468 -2.475 -21.472 1.00 60.81 95 LYS A C 1
ATOM 805 O O . LYS A 1 95 ? 14.956 -1.434 -21.865 1.00 60.81 95 LYS A O 1
ATOM 810 N N . THR A 1 96 ? 14.741 -3.432 -20.904 1.00 62.03 96 THR A N 1
ATOM 811 C CA . THR A 1 96 ? 13.330 -3.266 -20.559 1.00 62.03 96 THR A CA 1
ATOM 812 C C . THR A 1 96 ? 13.251 -2.560 -19.203 1.00 62.03 96 THR A C 1
ATOM 814 O O . THR A 1 96 ? 13.935 -2.966 -18.259 1.00 62.03 96 THR A O 1
ATOM 817 N N . ASP A 1 97 ? 12.396 -1.541 -19.056 1.00 70.50 97 ASP A N 1
ATOM 818 C CA . ASP A 1 97 ? 12.189 -0.823 -17.778 1.00 70.50 97 ASP A CA 1
ATOM 819 C C . ASP A 1 97 ? 11.567 -1.696 -16.666 1.00 70.50 97 ASP A C 1
ATOM 821 O O . ASP A 1 97 ? 11.320 -1.244 -15.545 1.00 70.50 97 ASP A O 1
ATOM 825 N N . THR A 1 98 ? 11.387 -2.991 -16.928 1.00 75.00 98 THR A N 1
ATOM 826 C CA . THR A 1 98 ? 10.911 -4.025 -16.009 1.00 75.00 98 THR A CA 1
ATOM 827 C C . THR A 1 98 ? 11.607 -3.983 -14.652 1.00 75.00 98 THR A C 1
ATOM 829 O O . THR A 1 98 ? 10.953 -4.127 -13.621 1.00 75.00 98 THR A O 1
ATOM 832 N N . HIS A 1 99 ? 12.921 -3.740 -14.609 1.00 79.75 99 HIS A N 1
ATOM 833 C CA . HIS A 1 99 ? 13.630 -3.641 -13.332 1.00 79.75 99 HIS A CA 1
ATOM 834 C C . HIS A 1 99 ? 13.155 -2.448 -12.482 1.00 79.75 99 HIS A C 1
ATOM 836 O O . HIS A 1 99 ? 13.020 -2.583 -11.262 1.00 79.75 99 HIS A O 1
ATOM 842 N N . GLN A 1 100 ? 12.873 -1.297 -13.102 1.00 83.31 100 GLN A N 1
ATOM 843 C CA . GLN A 1 100 ? 12.374 -0.109 -12.399 1.00 83.31 100 GLN A CA 1
ATOM 844 C C . GLN A 1 100 ? 10.946 -0.323 -11.886 1.00 83.31 100 GLN A C 1
ATOM 846 O O . GLN A 1 100 ? 10.637 0.038 -10.746 1.00 83.31 100 GLN A O 1
ATOM 851 N N . VAL A 1 101 ? 10.100 -0.973 -12.692 1.00 85.75 101 VAL A N 1
ATOM 852 C CA . VAL A 1 101 ? 8.725 -1.331 -12.315 1.00 85.75 101 VAL A CA 1
ATOM 853 C C . VAL A 1 101 ? 8.729 -2.293 -11.127 1.00 85.75 101 VAL A C 1
ATOM 855 O O . VAL A 1 101 ? 8.117 -1.995 -10.105 1.00 85.75 101 VAL A O 1
ATOM 858 N N . ILE A 1 102 ? 9.495 -3.386 -11.197 1.00 84.56 102 ILE A N 1
ATOM 859 C CA . ILE A 1 102 ? 9.635 -4.358 -10.097 1.00 84.56 102 ILE A CA 1
ATOM 860 C C . ILE A 1 102 ? 10.132 -3.678 -8.817 1.00 84.56 102 ILE A C 1
ATOM 862 O O . ILE A 1 102 ? 9.596 -3.904 -7.734 1.00 84.56 102 ILE A O 1
ATOM 866 N N . THR A 1 103 ? 11.135 -2.805 -8.935 1.00 85.75 103 THR A N 1
ATOM 867 C CA . THR A 1 103 ? 11.674 -2.058 -7.789 1.00 85.75 103 THR A CA 1
ATOM 868 C C . THR A 1 103 ? 10.610 -1.155 -7.160 1.00 85.75 103 THR A C 1
ATOM 870 O O . THR A 1 103 ? 10.507 -1.073 -5.934 1.00 85.75 103 THR A O 1
ATOM 873 N N . SER A 1 104 ? 9.786 -0.508 -7.985 1.00 89.56 104 SER A N 1
ATOM 874 C CA . SER A 1 104 ? 8.672 0.320 -7.518 1.00 89.56 104 SER A CA 1
ATOM 875 C C . SER A 1 104 ? 7.604 -0.517 -6.815 1.00 89.56 104 SER A C 1
ATOM 877 O O . SER A 1 104 ? 7.200 -0.156 -5.711 1.00 89.56 104 SER A O 1
ATOM 879 N N . ILE A 1 105 ? 7.224 -1.672 -7.375 1.00 88.69 105 ILE A N 1
ATOM 880 C CA . ILE A 1 105 ? 6.274 -2.604 -6.744 1.00 88.69 105 ILE A CA 1
ATOM 881 C C . ILE A 1 105 ? 6.780 -3.034 -5.364 1.00 88.69 105 ILE A C 1
ATOM 883 O O . ILE A 1 105 ? 6.039 -2.946 -4.388 1.00 88.69 105 ILE A O 1
ATOM 887 N N . TYR A 1 106 ? 8.060 -3.392 -5.235 1.00 88.38 106 TYR A N 1
ATOM 888 C CA . TYR A 1 106 ? 8.647 -3.750 -3.941 1.00 88.38 106 TYR A CA 1
ATOM 889 C C . TYR A 1 106 ? 8.673 -2.607 -2.926 1.00 88.38 106 TYR A C 1
ATOM 891 O O . TYR A 1 106 ? 8.544 -2.840 -1.721 1.00 88.38 106 TYR A O 1
ATOM 899 N N . LYS A 1 107 ? 8.832 -1.366 -3.387 1.00 90.50 107 LYS A N 1
ATOM 900 C CA . LYS A 1 107 ? 8.726 -0.189 -2.522 1.00 90.50 107 LYS A CA 1
ATOM 901 C C . LYS A 1 107 ? 7.290 0.002 -2.027 1.00 90.50 107 LYS A C 1
ATOM 903 O O . LYS A 1 107 ? 7.097 0.341 -0.859 1.00 90.50 107 LYS A O 1
ATOM 908 N N . TYR A 1 108 ? 6.297 -0.204 -2.891 1.00 91.44 108 TYR A N 1
ATOM 909 C CA . TYR A 1 108 ? 4.888 -0.128 -2.509 1.00 91.44 108 TYR A CA 1
ATOM 910 C C . TYR A 1 108 ? 4.505 -1.259 -1.554 1.00 91.44 108 TYR A C 1
ATOM 912 O O . TYR A 1 108 ? 3.913 -0.971 -0.516 1.00 91.44 108 TYR A O 1
ATOM 920 N N . SER A 1 109 ? 4.955 -2.491 -1.814 1.00 92.12 109 SER A N 1
ATOM 921 C CA . SER A 1 109 ? 4.658 -3.633 -0.946 1.00 92.12 109 SER A CA 1
ATOM 922 C C . SER A 1 109 ? 5.221 -3.468 0.459 1.00 92.12 109 SER A C 1
ATOM 924 O O . SER A 1 109 ? 4.528 -3.759 1.435 1.00 92.12 109 SER A O 1
ATOM 926 N N . GLU A 1 110 ? 6.423 -2.904 0.610 1.00 90.88 110 GLU A N 1
ATOM 927 C CA . GLU A 1 110 ? 6.937 -2.585 1.945 1.00 90.88 110 GLU A CA 1
ATOM 928 C C . GLU A 1 110 ? 6.147 -1.460 2.628 1.00 90.88 110 GLU A C 1
ATOM 930 O O . GLU A 1 110 ? 5.884 -1.558 3.824 1.00 90.88 110 GLU A O 1
ATOM 935 N N . ASN A 1 111 ? 5.707 -0.424 1.906 1.00 92.88 111 ASN A N 1
ATOM 936 C CA . ASN A 1 111 ? 4.852 0.608 2.505 1.00 92.88 111 ASN A CA 1
ATOM 937 C C . ASN A 1 111 ? 3.526 0.018 3.010 1.00 92.88 111 ASN A C 1
ATOM 939 O O . ASN A 1 111 ? 3.103 0.346 4.118 1.00 92.88 111 ASN A O 1
ATOM 943 N N . THR A 1 112 ? 2.910 -0.883 2.240 1.00 94.44 112 THR A N 1
ATOM 944 C CA . THR A 1 112 ? 1.687 -1.589 2.639 1.00 94.44 112 THR A CA 1
ATOM 945 C C . THR A 1 112 ? 1.926 -2.482 3.862 1.00 94.44 112 THR A C 1
ATOM 947 O O . THR A 1 112 ? 1.115 -2.464 4.787 1.00 94.44 112 THR A O 1
ATOM 950 N N . ARG A 1 113 ? 3.068 -3.188 3.956 1.00 93.00 113 ARG A N 1
ATOM 951 C CA . ARG A 1 113 ? 3.422 -3.925 5.189 1.00 93.00 113 ARG A CA 1
ATOM 952 C C . ARG A 1 113 ? 3.582 -2.999 6.385 1.00 93.00 113 ARG A C 1
ATOM 954 O O . ARG A 1 113 ? 3.158 -3.359 7.474 1.00 93.00 113 ARG A O 1
ATOM 961 N N . ILE A 1 114 ? 4.194 -1.828 6.216 1.00 93.00 114 ILE A N 1
ATOM 962 C CA . ILE A 1 114 ? 4.363 -0.877 7.323 1.00 93.00 114 ILE A CA 1
ATOM 963 C C . ILE A 1 114 ? 3.003 -0.386 7.827 1.00 93.00 114 ILE A C 1
ATOM 965 O O . ILE A 1 114 ? 2.803 -0.342 9.036 1.00 93.00 114 ILE A O 1
ATOM 969 N N . GLN A 1 115 ? 2.060 -0.086 6.928 1.00 94.69 115 GLN A N 1
ATOM 970 C CA . GLN A 1 115 ? 0.683 0.235 7.317 1.00 94.69 115 GLN A CA 1
ATOM 971 C C . GLN A 1 115 ? 0.046 -0.922 8.097 1.00 94.69 115 GLN A C 1
ATOM 973 O O . GLN A 1 115 ? -0.478 -0.699 9.181 1.00 94.69 115 GLN A O 1
ATOM 978 N N . ALA A 1 116 ? 0.184 -2.163 7.616 1.00 95.19 116 ALA A N 1
ATOM 979 C CA . ALA A 1 116 ? -0.343 -3.346 8.300 1.00 95.19 116 ALA A CA 1
ATOM 980 C C . ALA A 1 116 ? 0.255 -3.543 9.706 1.00 95.19 116 ALA A C 1
ATOM 982 O O . ALA A 1 116 ? -0.472 -3.843 10.653 1.00 95.19 116 ALA A O 1
ATOM 983 N N . ARG A 1 117 ? 1.570 -3.340 9.865 1.00 94.56 117 ARG A N 1
ATOM 984 C CA . ARG A 1 117 ? 2.251 -3.390 11.170 1.00 94.56 117 ARG A CA 1
ATOM 985 C C . ARG A 1 117 ? 1.733 -2.294 12.106 1.00 94.56 117 ARG A C 1
ATOM 987 O O . ARG A 1 117 ? 1.362 -2.608 13.228 1.00 94.56 117 ARG A O 1
ATOM 994 N N . ALA A 1 118 ? 1.617 -1.054 11.629 1.00 95.75 118 ALA A N 1
ATOM 995 C CA . ALA A 1 118 ? 1.075 0.049 12.425 1.00 95.75 118 ALA A CA 1
ATOM 996 C C . ALA A 1 118 ? -0.378 -0.214 12.862 1.00 95.75 118 ALA A C 1
ATOM 998 O O . ALA A 1 118 ? -0.745 0.025 14.007 1.00 95.75 118 ALA A O 1
ATOM 999 N N . THR A 1 119 ? -1.208 -0.775 11.979 1.00 96.31 119 THR A N 1
ATOM 1000 C CA . THR A 1 119 ? -2.565 -1.210 12.336 1.00 96.31 119 THR A CA 1
ATOM 1001 C C . THR A 1 119 ? -2.557 -2.359 13.345 1.00 96.31 119 THR A C 1
ATOM 1003 O O . THR A 1 119 ? -3.431 -2.416 14.205 1.00 96.31 119 THR A O 1
ATOM 1006 N N . THR A 1 120 ? -1.571 -3.256 13.278 1.00 95.81 120 THR A N 1
ATOM 1007 C CA . THR A 1 120 ? -1.418 -4.347 14.253 1.00 95.81 120 THR A CA 1
ATOM 1008 C C . THR A 1 120 ? -1.122 -3.791 15.645 1.00 95.81 120 THR A C 1
ATOM 1010 O O . THR A 1 120 ? -1.727 -4.249 16.609 1.00 95.81 120 THR A O 1
ATOM 1013 N N . GLU A 1 121 ? -0.290 -2.751 15.753 1.00 95.56 121 GLU A N 1
ATOM 1014 C CA . GLU A 1 121 ? -0.058 -2.058 17.028 1.00 95.56 121 GLU A CA 1
ATOM 1015 C C . GLU A 1 121 ? -1.343 -1.435 17.578 1.00 95.56 121 GLU A C 1
ATOM 1017 O O . GLU A 1 121 ? -1.646 -1.588 18.760 1.00 95.56 121 GLU A O 1
ATOM 1022 N N . ILE A 1 122 ? -2.131 -0.772 16.722 1.00 96.06 122 ILE A N 1
ATOM 1023 C CA . ILE A 1 122 ? -3.431 -0.207 17.113 1.00 96.06 122 ILE A CA 1
ATOM 1024 C C . ILE A 1 122 ? -4.358 -1.318 17.614 1.00 96.06 122 ILE A C 1
ATOM 1026 O O . ILE A 1 122 ? -4.959 -1.184 18.677 1.00 96.06 122 ILE A O 1
ATOM 1030 N N . TYR A 1 123 ? -4.443 -2.438 16.894 1.00 96.31 123 TYR A N 1
ATOM 1031 C CA . TYR A 1 123 ? -5.223 -3.599 17.318 1.00 96.31 123 TYR A CA 1
ATOM 1032 C C . TYR A 1 123 ? -4.772 -4.114 18.693 1.00 96.31 123 TYR A C 1
ATOM 1034 O O . TYR A 1 123 ? -5.608 -4.309 19.572 1.00 96.31 123 TYR A O 1
ATOM 1042 N N . GLU A 1 124 ? -3.467 -4.284 18.918 1.00 95.12 124 GLU A N 1
ATOM 1043 C CA . GLU A 1 124 ? -2.921 -4.742 20.202 1.00 95.12 124 GLU A CA 1
ATOM 1044 C C . GLU A 1 124 ? -3.252 -3.775 21.347 1.00 95.12 124 GLU A C 1
ATOM 1046 O O . GLU A 1 124 ? -3.654 -4.214 22.429 1.00 95.12 124 GLU A O 1
ATOM 1051 N N . GLN A 1 125 ? -3.147 -2.465 21.104 1.00 95.00 125 GLN A N 1
ATOM 1052 C CA . GLN A 1 125 ? -3.504 -1.428 22.074 1.00 95.00 125 GLN A CA 1
ATOM 1053 C C . GLN A 1 125 ? -5.001 -1.446 22.403 1.00 95.00 125 GLN A C 1
ATOM 1055 O O . GLN A 1 125 ? -5.368 -1.456 23.580 1.00 95.00 125 GLN A O 1
ATOM 1060 N N . LEU A 1 126 ? -5.872 -1.509 21.392 1.00 95.44 126 LEU A N 1
ATOM 1061 C CA . LEU A 1 126 ? -7.320 -1.576 21.595 1.00 95.44 126 LEU A CA 1
ATOM 1062 C C . LEU A 1 126 ? -7.717 -2.853 22.345 1.00 95.44 126 LEU A C 1
ATOM 1064 O O . LEU A 1 126 ? -8.500 -2.801 23.292 1.00 95.44 126 LEU A O 1
ATOM 1068 N N . ARG A 1 127 ? -7.117 -3.994 21.994 1.00 94.62 127 ARG A N 1
ATOM 1069 C CA . ARG A 1 127 ? -7.357 -5.280 22.661 1.00 94.62 127 ARG A CA 1
ATOM 1070 C C . ARG A 1 127 ? -6.891 -5.240 24.123 1.00 94.62 127 ARG A C 1
ATOM 1072 O O . ARG A 1 127 ? -7.569 -5.773 25.003 1.00 94.62 127 ARG A O 1
ATOM 1079 N N . TYR A 1 128 ? -5.756 -4.603 24.410 1.00 93.56 128 TYR A N 1
ATOM 1080 C CA . TYR A 1 128 ? -5.291 -4.394 25.783 1.00 93.56 128 TYR A CA 1
ATOM 1081 C C . TYR A 1 128 ? -6.271 -3.539 26.598 1.00 93.56 128 TYR A C 1
ATOM 1083 O O . TYR A 1 128 ? -6.570 -3.866 27.749 1.00 93.56 128 TYR A O 1
ATOM 1091 N N . LEU A 1 129 ? -6.802 -2.472 25.997 1.00 92.75 129 LEU A N 1
ATOM 1092 C CA . LEU A 1 129 ? -7.784 -1.588 26.623 1.00 92.75 129 LEU A CA 1
ATOM 1093 C C . LEU A 1 129 ? -9.149 -2.262 26.826 1.00 92.75 129 LEU A C 1
ATOM 1095 O O . LEU A 1 129 ? -9.788 -2.024 27.849 1.00 92.75 129 LEU A O 1
ATOM 1099 N N . GLN A 1 130 ? -9.557 -3.160 25.927 1.00 90.31 130 GLN A N 1
ATOM 1100 C CA . GLN A 1 130 ? -10.808 -3.922 26.024 1.00 90.31 130 GLN A CA 1
ATOM 1101 C C . GLN A 1 130 ? -10.962 -4.649 27.366 1.00 90.31 130 GLN A C 1
ATOM 1103 O O . GLN A 1 130 ? -12.056 -4.723 27.914 1.00 90.31 130 GLN A O 1
ATOM 1108 N N . GLY A 1 131 ? -9.862 -5.170 27.921 1.00 84.00 131 GLY A N 1
ATOM 1109 C CA . GLY A 1 131 ? -9.874 -5.862 29.214 1.00 84.00 131 GLY A CA 1
ATOM 1110 C C . GLY A 1 131 ? -9.934 -4.940 30.437 1.00 84.00 131 GLY A C 1
ATOM 1111 O O . GLY A 1 131 ? -10.040 -5.438 31.555 1.00 84.00 131 GLY A O 1
ATOM 1112 N N . LYS A 1 132 ? -9.816 -3.619 30.250 1.00 90.12 132 LYS A N 1
ATOM 1113 C CA . LYS A 1 132 ? -9.695 -2.629 31.334 1.00 90.12 132 LYS A CA 1
ATOM 1114 C C . LYS A 1 132 ? -10.827 -1.611 31.372 1.00 90.12 132 LYS A C 1
ATOM 1116 O O . LYS A 1 132 ? -11.093 -1.057 32.434 1.00 90.12 132 LYS A O 1
ATOM 1121 N N . ILE A 1 133 ? -11.453 -1.338 30.233 1.00 90.00 133 ILE A N 1
ATOM 1122 C CA . ILE A 1 133 ? -12.512 -0.339 30.126 1.00 90.00 133 ILE A CA 1
ATOM 1123 C C . ILE A 1 133 ? -13.851 -0.973 30.509 1.00 90.00 133 ILE A C 1
ATOM 1125 O O . ILE A 1 133 ? -14.193 -2.064 30.054 1.00 90.00 133 ILE A O 1
ATOM 1129 N N . GLN A 1 134 ? -14.621 -0.265 31.335 1.00 87.50 134 GLN A N 1
ATOM 1130 C CA . GLN A 1 134 ? -16.042 -0.533 31.524 1.00 87.50 134 GLN A CA 1
ATOM 1131 C C . GLN A 1 134 ? -16.833 0.508 30.739 1.00 87.50 134 GLN A C 1
ATOM 1133 O O . GLN A 1 134 ? -16.586 1.704 30.870 1.00 87.50 134 GLN A O 1
ATOM 1138 N N . PHE A 1 135 ? -17.763 0.043 29.913 1.00 89.38 135 PHE A N 1
ATOM 1139 C CA . PHE A 1 135 ? -18.647 0.904 29.138 1.00 89.38 135 PHE A CA 1
ATOM 1140 C C . PHE A 1 135 ? -19.994 1.004 29.846 1.00 89.38 135 PHE A C 1
ATOM 1142 O O . PHE A 1 135 ? -20.597 -0.019 30.169 1.00 89.38 135 PHE A O 1
ATOM 1149 N N . GLU A 1 136 ? -20.470 2.228 30.063 1.00 88.19 136 GLU A N 1
ATOM 1150 C CA . GLU A 1 136 ? -21.793 2.481 30.647 1.00 88.19 136 GLU A CA 1
ATOM 1151 C C . GLU A 1 136 ? -22.914 2.182 29.640 1.00 88.19 136 GLU A C 1
ATOM 1153 O O . GLU A 1 136 ? -23.969 1.660 29.998 1.00 88.19 136 GLU A O 1
ATOM 1158 N N . ASN A 1 137 ? -22.668 2.470 28.360 1.00 93.00 137 ASN A N 1
ATOM 1159 C CA . ASN A 1 137 ? -23.617 2.280 27.272 1.00 93.00 137 ASN A CA 1
ATOM 1160 C C . ASN A 1 137 ? -23.239 1.052 26.418 1.00 93.00 137 ASN A C 1
ATOM 1162 O O . ASN A 1 137 ? -22.124 0.989 25.889 1.00 93.00 137 ASN A O 1
ATOM 1166 N N . PRO A 1 138 ? -24.169 0.101 26.200 1.00 90.88 138 PRO A N 1
ATOM 1167 C CA . PRO A 1 138 ? -23.942 -1.050 25.328 1.00 90.88 138 PRO A CA 1
ATOM 1168 C C . PRO A 1 138 ? -23.521 -0.682 23.900 1.00 90.88 138 PRO A C 1
ATOM 1170 O O . PRO A 1 138 ? -22.731 -1.408 23.301 1.00 90.88 138 PRO A O 1
ATOM 1173 N N . LYS A 1 139 ? -24.006 0.447 23.363 1.00 93.19 139 LYS A N 1
ATOM 1174 C CA . LYS A 1 139 ? -23.643 0.900 22.009 1.00 93.19 139 LYS A CA 1
ATOM 1175 C C . LYS A 1 139 ? -22.179 1.315 21.906 1.00 93.19 139 LYS A C 1
ATOM 1177 O O . LYS A 1 139 ? -21.537 1.040 20.901 1.00 93.19 139 LYS A O 1
ATOM 1182 N N . ASP A 1 140 ? -21.640 1.942 22.946 1.00 92.19 140 ASP A N 1
ATOM 1183 C CA . ASP A 1 140 ? -20.247 2.397 22.945 1.00 92.19 140 ASP A CA 1
ATOM 1184 C C . ASP A 1 140 ? -19.302 1.193 22.996 1.00 92.19 140 ASP A C 1
ATOM 1186 O O . ASP A 1 140 ? -18.285 1.161 22.302 1.00 92.19 140 ASP A O 1
ATOM 1190 N N . LYS A 1 141 ? -19.698 0.155 23.745 1.00 91.62 141 LYS A N 1
ATOM 1191 C CA . LYS A 1 141 ? -19.013 -1.137 23.737 1.00 91.62 141 LYS A CA 1
ATOM 1192 C C . LYS A 1 141 ? -19.037 -1.783 22.350 1.00 91.62 141 LYS A C 1
ATOM 1194 O O . LYS A 1 141 ? -18.001 -2.239 21.886 1.00 91.62 141 LYS A O 1
ATOM 1199 N N . GLU A 1 142 ? -20.192 -1.800 21.685 1.00 94.00 142 GLU A N 1
ATOM 1200 C CA . GLU A 1 142 ? -20.329 -2.357 20.333 1.00 94.00 142 GLU A CA 1
ATOM 1201 C C . GLU A 1 142 ? -19.439 -1.626 19.316 1.00 94.00 142 GLU A C 1
ATOM 1203 O O . GLU A 1 142 ? -18.747 -2.271 18.530 1.00 94.00 142 GLU A O 1
ATOM 1208 N N . ILE A 1 143 ? -19.388 -0.290 19.365 1.00 94.25 143 ILE A N 1
ATOM 1209 C CA . ILE A 1 143 ? -18.498 0.516 18.513 1.00 94.25 143 ILE A CA 1
ATOM 1210 C C . ILE A 1 143 ? -17.030 0.172 18.791 1.00 94.25 143 ILE A C 1
ATOM 1212 O O . ILE A 1 143 ? -16.238 0.012 17.857 1.00 94.25 143 ILE A O 1
ATOM 1216 N N . PHE A 1 144 ? -16.655 0.046 20.064 1.00 94.69 144 PHE A N 1
ATOM 1217 C CA . PHE A 1 144 ? -15.286 -0.272 20.454 1.00 94.69 144 PHE A CA 1
ATOM 1218 C C . PHE A 1 144 ? -14.865 -1.676 19.998 1.00 94.69 144 PHE A C 1
ATOM 1220 O O . PHE A 1 144 ? -13.819 -1.830 19.364 1.00 94.69 144 PHE A O 1
ATOM 1227 N N . ASP A 1 145 ? -15.706 -2.682 20.244 1.00 93.00 145 ASP A N 1
ATOM 1228 C CA . ASP A 1 145 ? -15.483 -4.060 19.800 1.00 93.00 145 ASP A CA 1
ATOM 1229 C C . ASP A 1 145 ? -15.421 -4.130 18.259 1.00 93.00 145 ASP A C 1
ATOM 1231 O O . ASP A 1 145 ? -14.502 -4.726 17.693 1.00 93.00 145 ASP A O 1
ATOM 1235 N N . GLY A 1 146 ? -16.313 -3.414 17.564 1.00 95.50 146 GLY A N 1
ATOM 1236 C CA . GLY A 1 146 ? -16.282 -3.286 16.106 1.00 95.50 146 GLY A CA 1
ATOM 1237 C C . GLY A 1 146 ? -15.007 -2.617 15.578 1.00 95.50 146 GLY A C 1
ATOM 1238 O O . GLY A 1 146 ? -14.501 -2.995 14.520 1.00 95.50 146 GLY A O 1
ATOM 1239 N N . THR A 1 147 ? -14.436 -1.665 16.321 1.00 95.81 147 THR A N 1
ATOM 1240 C CA . THR A 1 147 ? -13.171 -1.003 15.961 1.00 95.81 147 THR A CA 1
ATOM 1241 C C . THR A 1 147 ? -11.982 -1.958 16.088 1.00 95.81 147 THR A C 1
ATOM 1243 O O . THR A 1 147 ? -11.102 -1.955 15.223 1.00 95.81 147 THR A O 1
ATOM 1246 N N . ILE A 1 148 ? -11.967 -2.820 17.113 1.00 95.44 148 ILE A N 1
ATOM 1247 C CA . ILE A 1 148 ? -10.963 -3.889 17.257 1.00 95.44 148 ILE A CA 1
ATOM 1248 C C . ILE A 1 148 ? -11.026 -4.834 16.055 1.00 95.44 148 ILE A C 1
ATOM 1250 O O . ILE A 1 148 ? -10.001 -5.097 15.418 1.00 95.44 148 ILE A O 1
ATOM 1254 N N . ASP A 1 149 ? -12.226 -5.299 15.707 1.00 96.06 149 ASP A N 1
ATOM 1255 C CA . ASP A 1 149 ? -12.434 -6.187 14.564 1.00 96.06 149 ASP A CA 1
ATOM 1256 C C . ASP A 1 149 ? -12.007 -5.529 13.249 1.00 96.06 149 ASP A C 1
ATOM 1258 O O . ASP A 1 149 ? -11.377 -6.165 12.398 1.00 96.06 149 ASP A O 1
ATOM 1262 N N . GLN A 1 150 ? -12.313 -4.243 13.075 1.00 96.88 150 GLN A N 1
ATOM 1263 C CA . GLN A 1 150 ? -11.921 -3.491 11.889 1.00 96.88 150 GLN A CA 1
ATOM 1264 C C . GLN A 1 150 ? -10.399 -3.340 11.789 1.00 96.88 150 GLN A C 1
ATOM 1266 O O . GLN A 1 150 ? -9.841 -3.534 10.706 1.00 96.88 150 GLN A O 1
ATOM 1271 N N . ALA A 1 151 ? -9.711 -3.063 12.901 1.00 97.19 151 ALA A N 1
ATOM 1272 C CA . ALA A 1 151 ? -8.252 -3.013 12.939 1.00 97.19 151 ALA A CA 1
ATOM 1273 C C . ALA A 1 151 ? -7.634 -4.378 12.574 1.00 97.19 151 ALA A C 1
ATOM 1275 O O . ALA A 1 151 ? -6.733 -4.444 11.735 1.00 97.19 151 ALA A O 1
ATOM 1276 N N . ALA A 1 152 ? -8.168 -5.482 13.109 1.00 96.44 152 ALA A N 1
ATOM 1277 C CA . ALA A 1 152 ? -7.716 -6.834 12.771 1.00 96.44 152 ALA A CA 1
ATOM 1278 C C . ALA A 1 152 ? -7.910 -7.168 11.279 1.00 96.44 152 ALA A C 1
ATOM 1280 O O . ALA A 1 152 ? -7.007 -7.705 10.625 1.00 96.44 152 ALA A O 1
ATOM 1281 N N . LYS A 1 153 ? -9.073 -6.816 10.713 1.00 97.25 153 LYS A N 1
ATOM 1282 C CA . LYS A 1 153 ? -9.367 -6.992 9.282 1.00 97.25 153 LYS A CA 1
ATOM 1283 C C . LYS A 1 153 ? -8.424 -6.166 8.418 1.00 97.25 153 LYS A C 1
ATOM 1285 O O . LYS A 1 153 ? -7.889 -6.689 7.442 1.00 97.25 153 LYS A O 1
ATOM 1290 N N . PHE A 1 154 ? -8.182 -4.910 8.783 1.00 97.25 154 PHE A N 1
ATOM 1291 C CA . PHE A 1 154 ? -7.328 -4.019 8.006 1.00 97.25 154 PHE A CA 1
ATOM 1292 C C . PHE A 1 154 ? -5.854 -4.444 8.040 1.00 97.25 154 PHE A C 1
ATOM 1294 O O . PHE A 1 154 ? -5.207 -4.471 6.993 1.00 97.25 154 PHE A O 1
ATOM 1301 N N . ALA A 1 155 ? -5.344 -4.893 9.192 1.00 95.56 155 ALA A N 1
ATOM 1302 C CA . ALA A 1 155 ? -4.009 -5.485 9.286 1.00 95.56 155 ALA A CA 1
ATOM 1303 C C . ALA A 1 155 ? -3.886 -6.745 8.410 1.00 95.56 155 ALA A C 1
ATOM 1305 O O . ALA A 1 155 ? -2.936 -6.879 7.635 1.00 95.56 155 ALA A O 1
ATOM 1306 N N . THR A 1 156 ? -4.879 -7.640 8.480 1.00 94.94 156 THR A N 1
ATOM 1307 C CA . THR A 1 156 ? -4.933 -8.868 7.668 1.00 94.94 156 THR A CA 1
ATOM 1308 C C . THR A 1 156 ? -4.938 -8.553 6.175 1.00 94.94 156 THR A C 1
ATOM 1310 O O . THR A 1 156 ? -4.146 -9.116 5.417 1.00 94.94 156 THR A O 1
ATOM 1313 N N . PHE A 1 157 ? -5.788 -7.611 5.760 1.00 96.12 157 PHE A N 1
ATOM 1314 C CA . PHE A 1 157 ? -5.845 -7.118 4.390 1.00 96.12 157 PHE A CA 1
ATOM 1315 C C . PHE A 1 157 ? -4.491 -6.551 3.953 1.00 96.12 157 PHE A C 1
ATOM 1317 O O . PHE A 1 157 ? -3.980 -6.946 2.911 1.00 96.12 157 PHE A O 1
ATOM 1324 N N . GLY A 1 158 ? -3.860 -5.697 4.763 1.00 94.94 158 GLY A N 1
ATOM 1325 C CA . GLY A 1 158 ? -2.562 -5.102 4.445 1.00 94.94 158 GLY A CA 1
ATOM 1326 C C . GLY A 1 158 ? -1.452 -6.140 4.234 1.00 94.94 158 GLY A C 1
ATOM 1327 O O . GLY A 1 158 ? -0.741 -6.087 3.229 1.00 94.94 158 GLY A O 1
ATOM 1328 N N . PHE A 1 159 ? -1.325 -7.135 5.121 1.00 93.38 159 PHE A N 1
ATOM 1329 C CA . PHE A 1 159 ? -0.349 -8.219 4.932 1.00 93.38 159 PHE A CA 1
ATOM 1330 C C . PHE A 1 159 ? -0.660 -9.087 3.704 1.00 93.38 159 PHE A C 1
ATOM 1332 O O . PHE A 1 159 ? 0.260 -9.465 2.974 1.00 93.38 159 PHE A O 1
ATOM 1339 N N . GLY A 1 160 ? -1.940 -9.379 3.454 1.00 92.69 160 GLY A N 1
ATOM 1340 C CA . GLY A 1 160 ? -2.388 -10.109 2.267 1.00 92.69 160 GLY A CA 1
ATOM 1341 C C . GLY A 1 160 ? -2.048 -9.379 0.967 1.00 92.69 160 GLY A C 1
ATOM 1342 O O . GLY A 1 160 ? -1.388 -9.942 0.094 1.00 92.69 160 GLY A O 1
ATOM 1343 N N . GLN A 1 161 ? -2.408 -8.097 0.877 1.00 94.44 161 GLN A N 1
ATOM 1344 C CA . GLN A 1 161 ? -2.157 -7.261 -0.297 1.00 94.44 161 GLN A CA 1
ATOM 1345 C C . GLN A 1 161 ? -0.668 -7.101 -0.589 1.00 94.44 161 GLN A C 1
ATOM 1347 O O . GLN A 1 161 ? -0.257 -7.225 -1.741 1.00 94.44 161 GLN A O 1
ATOM 1352 N N . ALA A 1 162 ? 0.163 -6.888 0.436 1.00 92.06 162 ALA A N 1
ATOM 1353 C CA . ALA A 1 162 ? 1.607 -6.798 0.238 1.00 92.06 162 ALA A CA 1
ATOM 1354 C C . ALA A 1 162 ? 2.194 -8.089 -0.362 1.00 92.06 162 ALA A C 1
ATOM 1356 O O . ALA A 1 162 ? 3.128 -8.035 -1.164 1.00 92.06 162 ALA A O 1
ATOM 1357 N N . LYS A 1 163 ? 1.640 -9.255 -0.004 1.00 89.19 163 LYS A N 1
ATOM 1358 C CA . LYS A 1 163 ? 2.049 -10.543 -0.576 1.00 89.19 163 LYS A CA 1
ATOM 1359 C C . LYS A 1 163 ? 1.597 -10.701 -2.027 1.00 89.19 163 LYS A C 1
ATOM 1361 O O . LYS A 1 163 ? 2.368 -11.211 -2.836 1.00 89.19 163 LYS A O 1
ATOM 1366 N N . PHE A 1 164 ? 0.387 -10.261 -2.369 1.00 90.31 164 PHE A N 1
ATOM 1367 C CA . PHE A 1 164 ? -0.070 -10.261 -3.761 1.00 90.31 164 PHE A CA 1
ATOM 1368 C C . PHE A 1 164 ? 0.783 -9.338 -4.633 1.00 90.31 164 PHE A C 1
ATOM 1370 O O . PHE A 1 164 ? 1.249 -9.774 -5.676 1.00 90.31 164 PHE A O 1
ATOM 1377 N N . GLN A 1 165 ? 1.138 -8.147 -4.148 1.00 91.75 165 GLN A N 1
ATOM 1378 C CA . GLN A 1 165 ? 2.051 -7.241 -4.855 1.00 91.75 165 GLN A CA 1
ATOM 1379 C C . GLN A 1 165 ? 3.450 -7.851 -5.075 1.00 91.75 165 GLN A C 1
ATOM 1381 O O . GLN A 1 165 ? 4.035 -7.699 -6.145 1.00 91.75 165 GLN A O 1
ATOM 1386 N N . ASP A 1 166 ? 4.002 -8.574 -4.092 1.00 87.06 166 ASP A N 1
ATOM 1387 C CA . ASP A 1 166 ? 5.269 -9.300 -4.278 1.00 87.06 166 ASP A CA 1
ATOM 1388 C C . ASP A 1 166 ? 5.154 -10.405 -5.348 1.00 87.06 166 ASP A C 1
ATOM 1390 O O . ASP A 1 166 ? 6.119 -10.665 -6.073 1.00 87.06 166 ASP A O 1
ATOM 1394 N N . ASN A 1 167 ? 3.995 -11.066 -5.444 1.00 85.94 167 ASN A N 1
ATOM 1395 C CA . ASN A 1 167 ? 3.730 -12.057 -6.486 1.00 85.94 167 ASN A CA 1
ATOM 1396 C C . ASN A 1 167 ? 3.590 -11.396 -7.859 1.00 85.94 167 ASN A C 1
ATOM 1398 O O . ASN A 1 167 ? 4.227 -11.867 -8.796 1.00 85.94 167 ASN A O 1
ATOM 1402 N N . ASP A 1 168 ? 2.889 -10.264 -7.962 1.00 86.00 168 ASP A N 1
ATOM 1403 C CA . ASP A 1 168 ? 2.797 -9.490 -9.203 1.00 86.00 168 ASP A CA 1
ATOM 1404 C C . ASP A 1 168 ? 4.196 -9.124 -9.712 1.00 86.00 168 ASP A C 1
ATOM 1406 O O . ASP A 1 168 ? 4.513 -9.326 -10.883 1.00 86.00 168 ASP A O 1
ATOM 1410 N N . ALA A 1 169 ? 5.089 -8.661 -8.827 1.00 85.81 169 ALA A N 1
ATOM 1411 C CA . ALA A 1 169 ? 6.480 -8.374 -9.180 1.00 85.81 169 ALA A CA 1
ATOM 1412 C C . ALA A 1 169 ? 7.218 -9.603 -9.751 1.00 85.81 169 ALA A C 1
ATOM 1414 O O . ALA A 1 169 ? 8.015 -9.471 -10.685 1.00 85.81 169 ALA A O 1
ATOM 1415 N N . ARG A 1 170 ? 6.954 -10.802 -9.215 1.00 82.00 170 ARG A N 1
ATOM 1416 C CA . ARG A 1 170 ? 7.527 -12.060 -9.716 1.00 82.00 170 ARG A CA 1
ATOM 1417 C C . ARG A 1 170 ? 6.948 -12.443 -11.076 1.00 82.00 170 ARG A C 1
ATOM 1419 O O . ARG A 1 170 ? 7.704 -12.857 -11.956 1.00 82.00 170 ARG A O 1
ATOM 1426 N N . ASP A 1 171 ? 5.648 -12.270 -11.266 1.00 81.94 171 ASP A N 1
ATOM 1427 C CA . ASP A 1 171 ? 4.975 -12.558 -12.531 1.00 81.94 171 ASP A CA 1
ATOM 1428 C C . ASP A 1 171 ? 5.464 -11.612 -13.631 1.00 81.94 171 ASP A C 1
ATOM 1430 O O . ASP A 1 171 ? 5.788 -12.057 -14.734 1.00 81.94 171 ASP A O 1
ATOM 1434 N N . TYR A 1 172 ? 5.629 -10.323 -13.312 1.00 80.50 172 TYR A N 1
ATOM 1435 C CA . TYR A 1 172 ? 6.255 -9.344 -14.202 1.00 80.50 172 TYR A CA 1
ATOM 1436 C C . TYR A 1 172 ? 7.682 -9.742 -14.582 1.00 80.50 172 TYR A C 1
ATOM 1438 O O . TYR A 1 172 ? 8.046 -9.648 -15.757 1.00 80.50 172 TYR A O 1
ATOM 1446 N N . ALA A 1 173 ? 8.494 -10.196 -13.624 1.00 77.44 173 ALA A N 1
ATOM 1447 C CA . ALA A 1 173 ? 9.852 -10.656 -13.905 1.00 77.44 173 ALA A CA 1
ATOM 1448 C C . ALA A 1 173 ? 9.860 -11.872 -14.840 1.00 77.44 173 ALA A C 1
ATOM 1450 O O . ALA A 1 173 ? 10.603 -11.893 -15.819 1.00 77.44 173 ALA A O 1
ATOM 1451 N N . THR A 1 174 ? 8.995 -12.849 -14.565 1.00 76.00 174 THR A N 1
ATOM 1452 C CA . THR A 1 174 ? 8.915 -14.110 -15.312 1.00 76.00 174 THR A CA 1
ATOM 1453 C C . THR A 1 174 ? 8.450 -13.875 -16.748 1.00 76.00 174 THR A C 1
ATOM 1455 O O . THR A 1 174 ? 9.102 -14.324 -17.686 1.00 76.00 174 THR A O 1
ATOM 1458 N N . LYS A 1 175 ? 7.377 -13.096 -16.947 1.00 74.19 175 LYS A N 1
ATOM 1459 C CA . LYS A 1 175 ? 6.841 -12.784 -18.285 1.00 74.19 175 LYS A CA 1
ATOM 1460 C C . LYS A 1 175 ? 7.858 -12.049 -19.160 1.00 74.19 175 LYS A C 1
ATOM 1462 O O . LYS A 1 175 ? 7.991 -12.344 -20.343 1.00 74.19 175 LYS A O 1
ATOM 1467 N N . ASN A 1 176 ? 8.616 -11.122 -18.579 1.00 70.81 176 ASN A N 1
ATOM 1468 C CA . ASN A 1 176 ? 9.615 -10.354 -19.322 1.00 70.81 176 ASN A CA 1
ATOM 1469 C C . ASN A 1 176 ? 10.929 -11.117 -19.556 1.00 70.81 176 ASN A C 1
ATOM 1471 O O . ASN A 1 176 ? 11.685 -10.754 -20.456 1.00 70.81 176 ASN A O 1
ATOM 1475 N N . GLN A 1 177 ? 11.201 -12.196 -18.815 1.00 65.00 177 GLN A N 1
ATOM 1476 C CA . GLN A 1 177 ? 12.367 -13.049 -19.071 1.00 65.00 177 GLN A CA 1
ATOM 1477 C C . GLN A 1 177 ? 12.276 -13.772 -20.428 1.00 65.00 177 GLN A C 1
ATOM 1479 O O . GLN A 1 177 ? 13.297 -14.147 -21.005 1.00 65.00 177 GLN A O 1
ATOM 1484 N N . SER A 1 178 ? 11.079 -13.925 -20.993 1.00 62.94 178 SER A N 1
ATOM 1485 C CA . SER A 1 178 ? 10.879 -14.549 -22.308 1.00 62.94 178 SER A CA 1
ATOM 1486 C C . SER A 1 178 ? 10.978 -13.568 -23.482 1.00 62.94 178 SER A C 1
ATOM 1488 O O . SER A 1 178 ? 11.056 -14.008 -24.624 1.00 62.94 178 SER A O 1
ATOM 1490 N N . ILE A 1 179 ? 11.019 -12.253 -23.232 1.00 63.00 179 ILE A N 1
ATOM 1491 C CA . ILE A 1 179 ? 11.015 -11.232 -24.289 1.00 63.00 179 ILE A CA 1
ATOM 1492 C C . ILE A 1 179 ? 12.454 -10.824 -24.619 1.00 63.00 179 ILE A C 1
ATOM 1494 O O . ILE A 1 179 ? 13.179 -10.303 -23.767 1.00 63.00 179 ILE A O 1
ATOM 1498 N N . GLN A 1 180 ? 12.890 -11.071 -25.855 1.00 63.19 180 GLN A N 1
ATOM 1499 C CA . GLN A 1 180 ? 14.146 -10.542 -26.388 1.00 63.19 180 GLN A CA 1
ATOM 1500 C C . GLN A 1 180 ? 13.889 -9.143 -26.954 1.00 63.19 180 GLN A C 1
ATOM 1502 O O . GLN A 1 180 ? 13.077 -8.976 -27.861 1.00 63.19 180 GLN A O 1
ATOM 1507 N N . VAL A 1 181 ? 14.555 -8.130 -26.398 1.00 61.38 181 VAL A N 1
ATOM 1508 C CA . VAL A 1 181 ? 14.487 -6.763 -26.925 1.00 61.38 181 VAL A CA 1
ATOM 1509 C C . VAL A 1 181 ? 15.520 -6.626 -28.032 1.00 61.38 181 VAL A C 1
ATOM 1511 O O . VAL A 1 181 ? 16.721 -6.582 -27.764 1.00 61.38 181 VAL A O 1
ATOM 1514 N N . GLU A 1 182 ? 15.048 -6.540 -29.270 1.00 65.75 182 GLU A N 1
ATOM 1515 C CA . GLU A 1 182 ? 15.886 -6.166 -30.405 1.00 65.75 182 GLU A CA 1
ATOM 1516 C C . GLU A 1 182 ? 16.107 -4.654 -30.400 1.00 65.75 182 GLU A C 1
ATOM 1518 O O . GLU A 1 182 ? 15.163 -3.863 -30.317 1.00 65.75 182 GLU A O 1
ATOM 1523 N N . HIS A 1 183 ? 17.370 -4.232 -30.455 1.00 64.62 183 HIS A N 1
ATOM 1524 C CA . HIS A 1 183 ? 17.679 -2.811 -30.507 1.00 64.62 183 HIS A CA 1
ATOM 1525 C C . HIS A 1 183 ? 17.389 -2.272 -31.907 1.00 64.62 183 HIS A C 1
ATOM 1527 O O . HIS A 1 183 ? 18.157 -2.497 -32.839 1.00 64.62 183 HIS A O 1
ATOM 1533 N N . PHE A 1 184 ? 16.305 -1.511 -32.031 1.00 71.19 184 PHE A N 1
ATOM 1534 C CA . PHE A 1 184 ? 16.023 -0.720 -33.219 1.00 71.19 184 PHE A CA 1
ATOM 1535 C C . PHE A 1 184 ? 16.382 0.747 -32.958 1.00 71.19 184 PHE A C 1
ATOM 1537 O O . PHE A 1 184 ? 15.870 1.363 -32.019 1.00 71.19 184 PHE A O 1
ATOM 1544 N N . LYS A 1 185 ? 17.302 1.306 -33.753 1.00 76.06 185 LYS A N 1
ATOM 1545 C CA . LYS A 1 185 ? 17.687 2.717 -33.646 1.00 76.06 185 LYS A CA 1
ATOM 1546 C C . LYS A 1 185 ? 16.637 3.569 -34.359 1.00 76.06 185 LYS A C 1
ATOM 1548 O O . LYS A 1 185 ? 16.582 3.588 -35.582 1.00 76.06 185 LYS A O 1
ATOM 1553 N N . MET A 1 186 ? 15.819 4.274 -33.585 1.00 78.69 186 MET A N 1
ATOM 1554 C CA . MET A 1 186 ? 14.905 5.293 -34.102 1.00 78.69 186 MET A CA 1
ATOM 1555 C C . MET A 1 186 ? 15.649 6.629 -34.151 1.00 78.69 186 MET A C 1
ATOM 1557 O O . MET A 1 186 ? 15.897 7.228 -33.104 1.00 78.69 186 MET A O 1
ATOM 1561 N N . GLU A 1 187 ? 16.032 7.085 -35.343 1.00 81.69 187 GLU A N 1
ATOM 1562 C CA . GLU A 1 187 ? 16.556 8.444 -35.505 1.00 81.69 187 GLU A CA 1
ATOM 1563 C C . GLU A 1 187 ? 15.432 9.454 -35.248 1.00 81.69 187 GLU A C 1
ATOM 1565 O O . GLU A 1 187 ? 14.318 9.321 -35.755 1.00 81.69 187 GLU A O 1
ATOM 1570 N N . GLY A 1 188 ? 15.708 10.444 -34.403 1.00 79.88 188 GLY A N 1
ATOM 1571 C CA . GLY A 1 188 ? 14.730 11.464 -34.042 1.00 79.88 188 GLY A CA 1
ATOM 1572 C C . GLY A 1 188 ? 14.678 12.615 -35.045 1.00 79.88 188 GLY A C 1
ATOM 1573 O O . GLY A 1 188 ? 15.533 12.757 -35.915 1.00 79.88 188 GLY A O 1
ATOM 1574 N N . VAL A 1 189 ? 13.726 13.525 -34.830 1.00 80.19 189 VAL A N 1
ATOM 1575 C CA . VAL A 1 189 ? 13.599 14.787 -35.582 1.00 80.19 189 VAL A CA 1
ATOM 1576 C C . VAL A 1 189 ? 14.914 15.589 -35.684 1.00 80.19 189 VAL A C 1
ATOM 1578 O O . VAL A 1 189 ? 15.141 16.174 -36.739 1.00 80.19 189 VAL A O 1
ATOM 1581 N N . PRO A 1 190 ? 15.823 15.609 -34.682 1.00 83.56 190 PRO A N 1
ATOM 1582 C CA . PRO A 1 190 ? 17.111 16.291 -34.827 1.00 83.56 190 PRO A CA 1
ATOM 1583 C C . PRO A 1 190 ? 17.966 15.791 -35.997 1.00 83.56 190 PRO A C 1
ATOM 1585 O O . PRO A 1 190 ? 18.604 16.611 -36.643 1.00 83.56 190 PRO A O 1
ATOM 1588 N N . ALA A 1 191 ? 17.924 14.496 -36.329 1.00 82.50 191 ALA A N 1
ATOM 1589 C CA . ALA A 1 191 ? 18.663 13.956 -37.471 1.00 82.50 191 ALA A CA 1
ATOM 1590 C C . ALA A 1 191 ? 18.148 14.506 -38.814 1.00 82.50 191 ALA A C 1
ATOM 1592 O O . ALA A 1 191 ? 18.902 14.597 -39.776 1.00 82.50 191 ALA A O 1
ATOM 1593 N N . LEU A 1 192 ? 16.875 14.922 -38.878 1.00 79.75 192 LEU A N 1
ATOM 1594 C CA . LEU A 1 192 ? 16.309 15.565 -40.067 1.00 79.75 192 LEU A CA 1
ATOM 1595 C C . LEU A 1 192 ? 16.889 16.967 -40.280 1.00 79.75 192 LEU A C 1
ATOM 1597 O O . LEU A 1 192 ? 17.043 17.391 -41.418 1.00 79.75 192 LEU A O 1
ATOM 1601 N N . ARG A 1 193 ? 17.237 17.682 -39.201 1.00 82.81 193 ARG A N 1
ATOM 1602 C CA . ARG A 1 193 ? 17.832 19.026 -39.290 1.00 82.81 193 ARG A CA 1
ATOM 1603 C C . ARG A 1 193 ? 19.188 19.003 -39.990 1.00 82.81 193 ARG A C 1
ATOM 1605 O O . ARG A 1 193 ? 19.509 19.955 -40.688 1.00 82.81 193 ARG A O 1
ATOM 1612 N N . ASP A 1 194 ? 19.944 17.931 -39.793 1.00 85.94 194 ASP A N 1
ATOM 1613 C CA . ASP A 1 194 ? 21.256 17.748 -40.413 1.00 85.94 194 ASP A CA 1
ATOM 1614 C C . ASP A 1 194 ? 21.146 17.278 -41.877 1.00 85.94 194 ASP A C 1
ATOM 1616 O O . ASP A 1 194 ? 22.137 17.309 -42.601 1.00 85.94 194 ASP A O 1
ATOM 1620 N N . LEU A 1 195 ? 19.954 16.845 -42.310 1.00 85.38 195 LEU A N 1
ATOM 1621 C CA . LEU A 1 195 ? 19.696 16.297 -43.645 1.00 85.38 195 LEU A CA 1
ATOM 1622 C C . LEU A 1 195 ? 19.012 17.294 -44.597 1.00 85.38 195 LEU A C 1
ATOM 1624 O O . LEU A 1 195 ? 19.152 17.151 -45.805 1.00 85.38 195 LEU A O 1
ATOM 1628 N N . ILE A 1 196 ? 18.251 18.258 -44.071 1.00 89.25 196 ILE A N 1
ATOM 1629 C CA . ILE A 1 196 ? 17.469 19.217 -44.868 1.00 89.25 196 ILE A CA 1
ATOM 1630 C C . ILE A 1 196 ? 18.332 20.426 -45.248 1.00 89.25 196 ILE A C 1
ATOM 1632 O O . ILE A 1 196 ? 18.893 21.095 -44.376 1.00 89.25 196 ILE A O 1
ATOM 1636 N N . GLU A 1 197 ? 18.366 20.761 -46.537 1.00 91.00 197 GLU A N 1
ATOM 1637 C CA . GLU A 1 197 ? 19.087 21.916 -47.075 1.00 91.00 197 GLU A CA 1
ATOM 1638 C C . GLU A 1 197 ? 18.147 23.084 -47.444 1.00 91.00 197 GLU A C 1
ATOM 1640 O O . GLU A 1 197 ? 16.933 22.916 -47.623 1.00 91.00 197 GLU A O 1
ATOM 1645 N N . PRO A 1 198 ? 18.673 24.322 -47.559 1.00 91.50 198 PRO A N 1
ATOM 1646 C CA . PRO A 1 198 ? 17.889 25.444 -48.058 1.00 91.50 198 PRO A CA 1
ATOM 1647 C C . PRO A 1 198 ? 17.316 25.157 -49.456 1.00 91.50 198 PRO A C 1
ATOM 1649 O O . PRO A 1 198 ? 18.062 24.860 -50.386 1.00 91.50 198 PRO A O 1
ATOM 1652 N N . ASN A 1 199 ? 16.005 25.373 -49.612 1.00 91.12 199 ASN A N 1
ATOM 1653 C CA . ASN A 1 199 ? 15.192 25.123 -50.817 1.00 91.12 199 ASN A CA 1
ATOM 1654 C C . ASN A 1 199 ? 14.706 23.680 -51.032 1.00 91.12 199 ASN A C 1
ATOM 1656 O O . ASN A 1 199 ? 14.125 23.398 -52.083 1.00 91.12 199 ASN A O 1
ATOM 1660 N N . ASP A 1 200 ? 14.841 22.801 -50.040 1.00 92.38 200 ASP A N 1
ATOM 1661 C CA . ASP A 1 200 ? 14.160 21.509 -50.071 1.00 92.38 200 ASP A CA 1
ATOM 1662 C C . ASP A 1 200 ? 12.642 21.654 -49.895 1.00 92.38 200 ASP A C 1
ATOM 1664 O O . ASP A 1 200 ? 12.142 22.406 -49.051 1.00 92.38 200 ASP A O 1
ATOM 1668 N N . TYR A 1 201 ? 11.888 20.875 -50.671 1.00 89.00 201 TYR A N 1
ATOM 1669 C CA . TYR A 1 201 ? 10.447 20.724 -50.490 1.00 89.00 201 TYR A CA 1
ATOM 1670 C C . TYR A 1 201 ? 10.169 19.539 -49.566 1.00 89.00 201 TYR A C 1
ATOM 1672 O O . TYR A 1 201 ? 10.607 18.419 -49.824 1.00 89.00 201 TYR A O 1
ATOM 1680 N N . MET A 1 202 ? 9.402 19.770 -48.501 1.00 88.25 202 MET A N 1
ATOM 1681 C CA . MET A 1 202 ? 9.044 18.732 -47.534 1.00 88.25 202 MET A CA 1
ATOM 1682 C C . MET A 1 202 ? 7.627 18.210 -47.759 1.00 88.25 202 MET A C 1
ATOM 1684 O O . MET A 1 202 ? 6.689 18.978 -47.976 1.00 88.25 202 MET A O 1
ATOM 1688 N N . LEU A 1 203 ? 7.466 16.896 -47.614 1.00 85.81 203 LEU A N 1
ATOM 1689 C CA . LEU A 1 203 ? 6.177 16.215 -47.607 1.00 85.81 203 LEU A CA 1
ATOM 1690 C C . LEU A 1 203 ? 6.089 15.317 -46.371 1.00 85.81 203 LEU A C 1
ATOM 1692 O O . LEU A 1 203 ? 7.014 14.560 -46.083 1.00 85.81 203 LEU A O 1
ATOM 1696 N N . LYS A 1 204 ? 4.973 15.396 -45.638 1.00 89.25 204 LYS A N 1
ATOM 1697 C CA . LYS A 1 204 ? 4.706 14.565 -44.459 1.00 89.25 204 LYS A CA 1
ATOM 1698 C C . LYS A 1 204 ? 3.609 13.560 -44.783 1.00 89.25 204 LYS A C 1
ATOM 1700 O O . LYS A 1 204 ? 2.502 13.954 -45.138 1.00 89.25 204 LYS A O 1
ATOM 1705 N N . PHE A 1 205 ? 3.905 12.286 -44.562 1.00 88.50 205 PHE A N 1
ATOM 1706 C CA . PHE A 1 205 ? 2.902 11.231 -44.488 1.00 88.50 205 PHE A CA 1
ATOM 1707 C C . PHE A 1 205 ? 2.750 10.791 -43.038 1.00 88.50 205 PHE A C 1
ATOM 1709 O O . PHE A 1 205 ? 3.742 10.629 -42.330 1.00 88.50 205 PHE A O 1
ATOM 1716 N N . ASP A 1 206 ? 1.508 10.625 -42.603 1.00 90.88 206 ASP A N 1
ATOM 1717 C CA . ASP A 1 206 ? 1.172 10.092 -41.289 1.00 90.88 206 ASP A CA 1
ATOM 1718 C C . ASP A 1 206 ? 0.505 8.729 -41.476 1.00 90.88 206 ASP A C 1
ATOM 1720 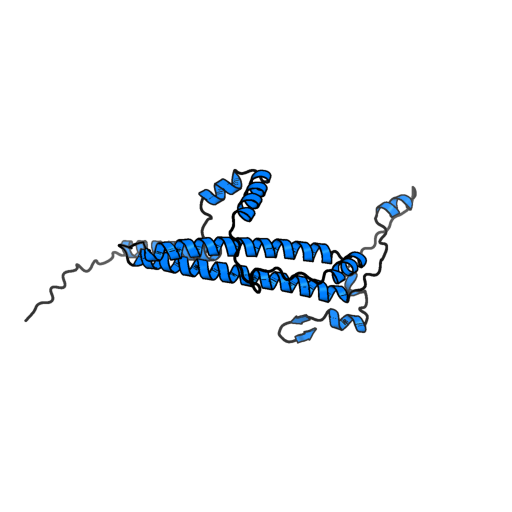O O . ASP A 1 206 ? -0.418 8.596 -42.282 1.00 90.88 206 ASP A O 1
ATOM 1724 N N . LEU A 1 207 ? 1.011 7.707 -40.785 1.00 90.69 207 LEU A N 1
ATOM 1725 C CA . LEU A 1 207 ? 0.476 6.350 -40.878 1.00 90.69 207 LEU A CA 1
ATOM 1726 C C . LEU A 1 207 ? -0.520 6.127 -39.744 1.00 90.69 207 LEU A C 1
ATOM 1728 O O . LEU A 1 207 ? -0.133 5.878 -38.600 1.00 90.69 207 LEU A O 1
ATOM 1732 N N . GLN A 1 208 ? -1.807 6.185 -40.077 1.00 89.19 208 GLN A N 1
ATOM 1733 C CA . GLN A 1 208 ? -2.871 5.822 -39.151 1.00 89.19 208 GLN A CA 1
ATOM 1734 C C . GLN A 1 208 ? -2.824 4.314 -38.857 1.00 89.19 208 GLN A C 1
ATOM 1736 O O . GLN A 1 208 ? -2.620 3.503 -39.758 1.00 89.19 208 GLN A O 1
ATOM 1741 N N . ASP A 1 209 ? -2.990 3.947 -37.584 1.00 89.00 209 ASP A N 1
ATOM 1742 C CA . ASP A 1 209 ? -3.035 2.557 -37.112 1.00 89.00 209 ASP A CA 1
ATOM 1743 C C . ASP A 1 209 ? -1.809 1.708 -37.496 1.00 89.00 209 ASP A C 1
ATOM 1745 O O . ASP A 1 209 ? -1.913 0.497 -37.702 1.00 89.00 209 ASP A O 1
ATOM 1749 N N . ALA A 1 210 ? -0.620 2.324 -37.531 1.00 85.62 210 ALA A N 1
ATOM 1750 C CA . ALA A 1 210 ? 0.633 1.690 -37.954 1.00 85.62 210 ALA A CA 1
ATOM 1751 C C . ALA A 1 210 ? 0.956 0.363 -37.232 1.00 85.62 210 ALA A C 1
ATOM 1753 O O . ALA A 1 210 ? 1.589 -0.518 -37.806 1.00 85.62 210 ALA A O 1
ATOM 1754 N N . TYR A 1 211 ? 0.499 0.175 -35.992 1.00 85.00 211 TYR A N 1
ATOM 1755 C CA . TYR A 1 211 ? 0.697 -1.085 -35.269 1.00 85.00 211 TYR A CA 1
ATOM 1756 C C . TYR A 1 211 ? -0.109 -2.256 -35.848 1.00 85.00 211 TYR A C 1
ATOM 1758 O O . TYR A 1 211 ? 0.317 -3.399 -35.731 1.00 85.00 211 TYR A O 1
ATOM 1766 N N . THR A 1 212 ? -1.249 -1.990 -36.490 1.00 86.81 212 THR A N 1
ATOM 1767 C CA . THR A 1 212 ? -2.138 -3.033 -37.035 1.00 86.81 212 THR A CA 1
ATOM 1768 C C . THR A 1 212 ? -1.643 -3.601 -38.363 1.00 86.81 212 THR A C 1
ATOM 1770 O O . THR A 1 212 ? -1.959 -4.740 -38.702 1.00 86.81 212 THR A O 1
ATOM 1773 N N . VAL A 1 213 ? -0.833 -2.833 -39.101 1.00 88.06 213 VAL A N 1
ATOM 1774 C CA . VAL A 1 213 ? -0.259 -3.263 -40.384 1.00 88.06 213 VAL A CA 1
ATOM 1775 C C . VAL A 1 213 ? 1.020 -4.083 -40.216 1.00 88.06 213 VAL A C 1
ATOM 1777 O O . VAL A 1 213 ? 1.472 -4.711 -41.172 1.00 88.06 213 VAL A O 1
ATOM 1780 N N . VAL A 1 214 ? 1.608 -4.106 -39.015 1.00 88.25 214 VAL A N 1
ATOM 1781 C CA . VAL A 1 214 ? 2.789 -4.922 -38.719 1.00 88.25 214 VAL A CA 1
ATOM 1782 C C . VAL A 1 214 ? 2.339 -6.348 -38.382 1.00 88.25 214 VAL A C 1
ATOM 1784 O O . VAL A 1 214 ? 1.688 -6.565 -37.358 1.00 88.25 214 VAL A O 1
ATOM 1787 N N . PRO A 1 215 ? 2.674 -7.356 -39.207 1.00 89.94 215 PRO A N 1
ATOM 1788 C CA . PRO A 1 215 ? 2.221 -8.718 -38.972 1.00 89.94 215 PRO A CA 1
ATOM 1789 C C . PRO A 1 215 ? 2.904 -9.328 -37.744 1.00 89.94 215 PRO A C 1
ATOM 1791 O O . PRO A 1 215 ? 4.128 -9.311 -37.609 1.00 89.94 215 PRO A O 1
ATOM 1794 N N . ILE A 1 216 ? 2.111 -9.957 -36.876 1.00 88.81 216 ILE A N 1
ATOM 1795 C CA . ILE A 1 216 ? 2.630 -10.724 -35.742 1.00 88.81 216 ILE A CA 1
ATOM 1796 C C . ILE A 1 216 ? 3.025 -12.124 -36.221 1.00 88.81 216 ILE A C 1
ATOM 1798 O O . IL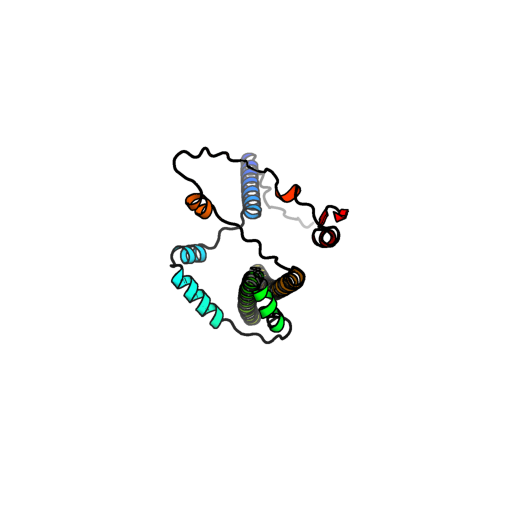E A 1 216 ? 2.196 -12.888 -36.742 1.00 88.81 216 ILE A O 1
ATOM 1802 N N . HIS A 1 217 ? 4.294 -12.473 -35.997 1.00 86.56 217 HIS A N 1
ATOM 1803 C CA . HIS A 1 217 ? 4.838 -13.792 -36.307 1.00 86.56 217 HIS A CA 1
ATOM 1804 C C . HIS A 1 217 ? 4.026 -14.903 -35.607 1.00 86.56 217 HIS A C 1
ATOM 1806 O O . HIS A 1 217 ? 3.718 -14.750 -34.423 1.00 86.56 217 HIS A O 1
ATOM 1812 N N . PRO A 1 218 ? 3.697 -16.032 -36.272 1.00 89.50 218 PRO A N 1
ATOM 1813 C CA . PRO A 1 218 ? 2.857 -17.089 -35.694 1.00 89.50 218 PRO A CA 1
ATOM 1814 C C . PRO A 1 218 ? 3.310 -17.576 -34.314 1.00 89.50 218 PRO A C 1
ATOM 1816 O O . PRO A 1 218 ? 2.482 -17.723 -33.421 1.00 89.50 218 PRO A O 1
ATOM 1819 N N . ASN A 1 219 ? 4.622 -17.723 -34.107 1.00 84.56 219 ASN A N 1
ATOM 1820 C CA . ASN A 1 219 ? 5.185 -18.159 -32.821 1.00 84.56 219 ASN A CA 1
ATOM 1821 C C . ASN A 1 219 ? 5.000 -17.136 -31.687 1.00 84.56 219 ASN A C 1
ATOM 1823 O O . ASN A 1 219 ? 5.111 -17.504 -30.523 1.00 84.56 219 ASN A O 1
ATOM 1827 N N . SER A 1 220 ? 4.728 -15.868 -32.010 1.00 81.19 220 SER A N 1
ATOM 1828 C CA . SER A 1 220 ? 4.540 -14.795 -31.028 1.00 81.19 220 SER A CA 1
ATOM 1829 C C . SER A 1 220 ? 3.069 -14.571 -30.660 1.00 81.19 220 SER A C 1
ATOM 1831 O O . SER A 1 220 ? 2.782 -13.963 -29.633 1.00 81.19 220 SER A O 1
ATOM 1833 N N . ARG A 1 221 ? 2.124 -15.073 -31.469 1.00 84.31 221 ARG A N 1
ATOM 1834 C CA . ARG A 1 221 ? 0.676 -14.895 -31.253 1.00 84.31 221 ARG A CA 1
ATOM 1835 C C . ARG A 1 221 ? 0.174 -15.455 -29.917 1.00 84.31 221 ARG A C 1
ATOM 1837 O O . ARG A 1 221 ? -0.598 -14.747 -29.281 1.00 84.31 221 ARG A O 1
ATOM 1844 N N . PRO A 1 222 ? 0.633 -16.630 -29.428 1.00 85.44 222 PRO A N 1
ATOM 1845 C CA . PRO A 1 222 ? 0.177 -17.166 -28.143 1.00 85.44 222 PRO A CA 1
ATOM 1846 C C . PRO A 1 222 ? 0.434 -16.245 -26.941 1.00 85.44 222 PRO A C 1
ATOM 1848 O O . PRO A 1 222 ? -0.235 -16.377 -25.923 1.00 85.44 222 PRO A O 1
ATOM 1851 N N . PHE A 1 223 ? 1.385 -15.310 -27.042 1.00 76.94 223 PHE A N 1
ATOM 1852 C CA . PHE A 1 223 ? 1.706 -14.369 -25.964 1.00 76.94 223 PHE A CA 1
ATOM 1853 C C . PHE A 1 223 ? 0.798 -13.132 -25.927 1.00 76.94 223 PHE A C 1
ATOM 1855 O O . PHE A 1 223 ? 0.873 -12.364 -24.972 1.00 76.94 223 PHE A O 1
ATOM 1862 N N . LEU A 1 224 ? -0.024 -12.916 -26.956 1.00 81.44 224 LEU A N 1
ATOM 1863 C CA . LEU A 1 224 ? -0.895 -11.740 -27.098 1.00 81.44 224 LEU A CA 1
ATOM 1864 C C . LEU A 1 224 ? -2.377 -12.073 -26.899 1.00 81.44 224 LEU A C 1
ATOM 1866 O O . LEU A 1 224 ? -3.238 -11.234 -27.150 1.00 81.44 224 LEU A O 1
ATOM 1870 N N . VAL A 1 225 ? -2.651 -13.297 -26.461 1.00 86.19 225 VAL A N 1
ATOM 1871 C CA . VAL A 1 225 ? -3.995 -13.834 -26.300 1.00 86.19 225 VAL A CA 1
ATOM 1872 C C . VAL A 1 225 ? -4.696 -13.203 -25.095 1.00 86.19 225 VAL A C 1
ATOM 1874 O O . VAL A 1 225 ? -4.079 -13.031 -24.040 1.00 86.19 225 VAL A O 1
ATOM 1877 N N . PHE A 1 226 ? -5.987 -12.897 -25.221 1.00 78.81 226 PHE A N 1
ATOM 1878 C CA . PHE A 1 226 ? -6.808 -12.393 -24.115 1.00 78.81 226 PHE A CA 1
ATOM 1879 C C . PHE A 1 226 ? -8.216 -12.997 -24.113 1.00 78.81 226 PHE A C 1
ATOM 1881 O O . PHE A 1 226 ? -8.778 -13.334 -25.151 1.00 78.81 226 PHE A O 1
ATOM 1888 N N . GLU A 1 227 ? -8.802 -13.143 -22.925 1.00 87.38 227 GLU A N 1
ATOM 1889 C CA . GLU A 1 227 ? -10.162 -13.661 -22.764 1.00 87.38 227 GLU A CA 1
ATOM 1890 C C . GLU A 1 227 ? -11.170 -12.512 -22.682 1.00 87.38 227 GLU A C 1
ATOM 1892 O O . GLU A 1 227 ? -10.997 -11.567 -21.910 1.00 87.38 227 GLU A O 1
ATOM 1897 N N . ASN A 1 228 ? -12.251 -12.611 -23.453 1.00 80.94 228 ASN A N 1
ATOM 1898 C CA . ASN A 1 228 ? -13.392 -11.713 -23.370 1.00 80.94 228 ASN A CA 1
ATOM 1899 C C . ASN A 1 228 ? -14.695 -12.523 -23.397 1.00 80.94 228 ASN A C 1
ATOM 1901 O O . ASN A 1 228 ? -14.982 -13.215 -24.372 1.00 80.94 228 ASN A O 1
ATOM 1905 N N . LEU A 1 229 ? -15.481 -12.435 -22.316 1.00 82.69 229 LEU A N 1
ATOM 1906 C CA . LEU A 1 229 ? -16.766 -13.134 -22.145 1.00 82.69 229 LEU A CA 1
ATOM 1907 C C . LEU A 1 229 ? -16.689 -14.655 -22.407 1.00 82.69 229 LEU A C 1
ATOM 1909 O O . LEU A 1 229 ? -17.591 -15.232 -23.011 1.00 82.69 229 LEU A O 1
ATOM 1913 N N . GLY A 1 230 ? -15.610 -15.306 -21.959 1.00 86.19 230 GLY A N 1
ATOM 1914 C CA . GLY A 1 230 ? -15.402 -16.747 -22.139 1.00 86.19 230 GLY A CA 1
ATOM 1915 C C . GLY A 1 230 ? -14.858 -17.155 -23.512 1.00 86.19 230 GLY A C 1
ATOM 1916 O O . GLY A 1 230 ? -14.711 -18.348 -23.773 1.00 86.19 230 GLY A O 1
ATOM 1917 N N . ILE A 1 231 ? -14.557 -16.196 -24.394 1.00 83.06 231 ILE A N 1
ATOM 1918 C CA . ILE A 1 231 ? -13.928 -16.434 -25.698 1.00 83.06 231 ILE A CA 1
ATOM 1919 C C . ILE A 1 231 ? -12.479 -15.953 -25.643 1.00 83.06 231 ILE A C 1
ATOM 1921 O O . ILE A 1 231 ? -12.201 -14.828 -25.231 1.00 83.06 231 ILE A O 1
ATOM 1925 N N . VAL A 1 232 ? -11.562 -16.815 -26.071 1.00 83.69 232 VAL A N 1
ATOM 1926 C CA . VAL A 1 232 ? -10.122 -16.550 -26.119 1.00 83.69 232 VAL A CA 1
ATOM 1927 C C . VAL A 1 232 ? -9.763 -16.025 -27.515 1.00 83.69 232 VAL A C 1
ATOM 1929 O O . VAL A 1 232 ? -9.977 -16.735 -28.499 1.00 83.69 232 VAL A O 1
ATOM 1932 N N . TYR A 1 233 ? -9.263 -14.788 -27.584 1.00 75.69 233 TYR A N 1
ATOM 1933 C CA . TYR A 1 233 ? -8.843 -14.077 -28.801 1.00 75.69 233 TYR A CA 1
ATOM 1934 C C . TYR A 1 233 ? -7.326 -14.043 -28.933 1.00 75.69 233 TYR A C 1
ATOM 1936 O O . TYR A 1 233 ? -6.673 -13.812 -27.893 1.00 75.69 233 TYR A O 1
#

Radius of gyration: 31.2 Å; chains: 1; bounding box: 83×44×86 Å

Foldseek 3Di:
DDDPPPPPPPPPQDPVNVVVVVVVVVVVVVVVVCCVVVNDDDPPVVVVCVVVDDPVVVVVVVVVLLVPQDDDDDPPQRDQDADDPVLLVVCVVQPDCLNVVLVVLLVVLSVLLSVLSNLVVVLVVLVVVLVPDDDPDPVVNVVSVVSSVVSVVSSVVSSVVSVVSSVVSVVSSVLCSPDRRDDDDDDDPVVVVVVDDPPDDDDDDDDPPVVVPDDDDPVCVVSVWDDDPNDID

Secondary structure (DSSP, 8-state):
--------------HHHHHHHHHHHHHHHHHHHHHHHH-PPPPHHHHHHHHHS-HHHHHHHHHHHHHHSPPP--TTTSS--PPPTTHHHHHHHTT-THHHHHHHHHHHHHHHHHHHHHHHHHHHHHHHHHTTPPPSSHHHHHHHHHHHHHHHHHHHHHHHHHHHHHHHHHHHHHHHHT----------HHHHHTT--TTPPP-----TTTTTSSPPPGGGGGGG--EETTEE-

InterPro domains:
  IPR043502 DNA/RNA polymerase superfamily [SSF56672] (170-228)

pLDDT: mean 82.53, std 12.28, range [39.12, 97.25]

Organism: Rhizopus delemar (strain RA 99-880 / ATCC MYA-4621 / FGSC 9543 / NRRL 43880) (NCBI:txid246409)

Sequence (233 aa):
MGDINNNEPERFLTAADALAFFKRLQIKERIRKDEERHGSELPLEISEYLDSTPTYELKEGFTRFKKQVARYRNDNWNKQHQINKEIIPELKKRKTDTHQVITSIYKYSENTRIQARATTEIYEQLRYLQGKIQFENPKDKEIFDGTIDQAAKFATFGFGQAKFQDNDARDYATKNQSIQVEHFKMEGVPALRDLIEPNDYMLKFDLQDAYTVVPIHPNSRPFLVFENLGIVY